Protein AF-A0A9X0D0M9-F1 (afdb_monomer)

Mean predicted aligned error: 6.5 Å

Radius of gyration: 15.28 Å; Cα contacts (8 Å, |Δi|>4): 277; chains: 1; bounding box: 42×39×38 Å

Nearest PDB structures (foldseek):
  3ris-assembly5_A  TM=5.437E-01  e=6.951E-02  Homo sapiens
  3a7s-assembly1_A  TM=5.526E-01  e=9.502E-02  Homo sapiens
  2we6-assembly1_A  TM=5.951E-01  e=3.320E-01  Plasmodium falciparum
  3ihr-assembly1_A  TM=6.036E-01  e=3.534E-01  Homo sapiens
  2we6-assembly2_B  TM=6.149E-01  e=4.831E-01  Plasmodium falciparum

pLDDT: mean 81.86, std 10.27, range [34.59, 92.44]

Secondary structure (DSSP, 8-state):
--HHHHHHHHHHHHHHHTTT----HHHHHHHHHHHHHHHHHHHGGG--TT-TT-HHHHHHHHHHTT--SS-EEEEEES-S-SBTTSHHHHHHHHHHHHHHTTS-EEEEEEETTEEEEEEEETTEEEEEETTTTEEEEEE--TTTHHHHHHHHHHHHHHHTT--TT-B-EEEEEEE----

Sequence (179 aa):
MPARSCSVKIADRVIYEFDGNVFDIASLADMVEEVIWVLPERINGKRDMAKFYDVSEAYSILSMETVLNSRYDFFEELPFADCIYSFESRKSLHGRLCVLGKNDFAAIFSSEPYILTIGCTGERAFLIDTHTGSLLVEKDNAHSMRKSLCIWLWERLQSAGVKQGTGQSLSLDTKTRSV

Solvent-accessible surface area (backbone atoms only — not comparable to full-atom values): 10060 Å² total; per-residue (Å²): 130,64,23,40,45,38,28,49,52,48,36,42,51,54,59,61,46,67,79,76,60,86,89,50,68,66,63,50,51,55,5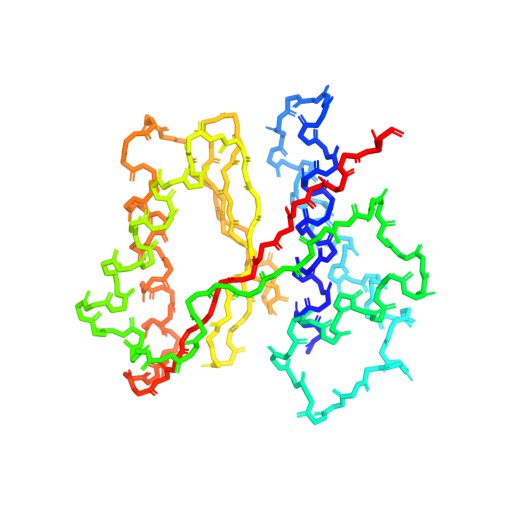0,49,51,50,41,63,68,54,47,46,78,78,44,58,93,74,60,63,82,90,45,73,82,43,49,67,60,31,47,52,52,36,56,75,70,65,68,54,87,69,68,54,55,71,48,78,39,66,66,60,76,40,30,56,73,39,69,65,38,46,50,51,52,47,54,48,43,58,60,50,62,75,48,72,43,43,32,36,40,36,36,78,96,47,38,30,28,36,36,33,48,98,60,27,37,39,41,33,35,45,81,77,69,47,73,48,75,47,82,44,66,85,75,55,42,51,58,50,54,50,50,52,51,52,50,52,42,53,76,69,64,52,56,59,81,35,34,31,32,39,34,38,68,41,74,58,76,84,127

Structure (mmCIF, N/CA/C/O backbone):
data_AF-A0A9X0D0M9-F1
#
_entry.id   AF-A0A9X0D0M9-F1
#
loop_
_atom_site.group_PDB
_atom_site.id
_atom_site.type_symbol
_atom_site.label_atom_id
_atom_site.label_alt_id
_atom_site.label_comp_id
_atom_site.label_asym_id
_atom_site.label_entity_id
_atom_site.label_seq_id
_atom_site.pdbx_PDB_ins_code
_atom_site.Cartn_x
_atom_site.Cartn_y
_atom_site.Cartn_z
_atom_site.occupancy
_atom_site.B_iso_or_equiv
_atom_site.auth_seq_id
_atom_site.auth_comp_id
_atom_site.auth_asym_id
_atom_site.auth_atom_id
_atom_site.pdbx_PDB_model_num
ATOM 1 N N . MET A 1 1 ? 3.868 -10.421 11.351 1.00 57.12 1 MET A N 1
ATOM 2 C CA . MET A 1 1 ? 3.150 -9.159 11.646 1.00 57.12 1 MET A CA 1
ATOM 3 C C . MET A 1 1 ? 1.937 -9.028 10.727 1.00 57.12 1 MET A C 1
ATOM 5 O O . MET A 1 1 ? 2.002 -9.575 9.630 1.00 57.12 1 MET A O 1
ATOM 9 N N . PRO A 1 2 ? 0.836 -8.363 11.128 1.00 73.31 2 PRO A N 1
ATOM 10 C CA . PRO A 1 2 ? -0.338 -8.148 10.275 1.00 73.31 2 PRO A CA 1
ATOM 11 C C . PRO A 1 2 ? -0.120 -6.985 9.290 1.00 73.31 2 PRO A C 1
ATOM 13 O O . PRO A 1 2 ? -0.888 -6.026 9.276 1.00 73.31 2 PRO A O 1
ATOM 16 N N . ALA A 1 3 ? 0.928 -7.078 8.466 1.00 79.44 3 ALA A N 1
ATOM 17 C CA . ALA A 1 3 ? 1.372 -6.006 7.573 1.00 79.44 3 ALA A CA 1
ATOM 18 C C . ALA A 1 3 ? 0.230 -5.436 6.709 1.00 79.44 3 ALA A C 1
ATOM 20 O O . ALA A 1 3 ? 0.087 -4.222 6.622 1.00 79.44 3 ALA A O 1
ATOM 21 N N . ARG A 1 4 ? -0.662 -6.294 6.182 1.00 86.12 4 ARG A N 1
ATOM 22 C CA . ARG A 1 4 ? -1.822 -5.871 5.373 1.00 86.12 4 ARG A CA 1
ATOM 23 C C . ARG A 1 4 ? -2.747 -4.899 6.094 1.00 86.12 4 ARG A C 1
ATOM 25 O O . ARG A 1 4 ? -3.087 -3.848 5.568 1.00 86.12 4 ARG A O 1
ATOM 32 N N . SER A 1 5 ? -3.139 -5.234 7.316 1.00 89.44 5 SER A N 1
ATOM 33 C CA . SER A 1 5 ? -4.083 -4.427 8.079 1.00 89.44 5 SER A CA 1
ATOM 34 C C . SER A 1 5 ? -3.432 -3.145 8.583 1.00 89.44 5 SER A C 1
ATOM 36 O O . SER A 1 5 ? -4.079 -2.102 8.586 1.00 89.44 5 SER A O 1
ATOM 38 N N . CYS A 1 6 ? -2.144 -3.196 8.941 1.00 90.62 6 CYS A N 1
ATOM 39 C CA . CYS A 1 6 ? -1.379 -1.989 9.240 1.00 90.62 6 CYS A CA 1
ATOM 40 C C . CYS A 1 6 ? -1.321 -1.069 8.017 1.00 90.62 6 CYS A C 1
ATOM 42 O O . CYS A 1 6 ? -1.608 0.114 8.149 1.00 90.62 6 CYS A O 1
ATOM 44 N N . SER A 1 7 ? -1.045 -1.606 6.824 1.00 91.25 7 SER A N 1
ATOM 45 C CA . SER A 1 7 ? -1.000 -0.819 5.588 1.00 91.25 7 SER A CA 1
ATOM 46 C C . SER A 1 7 ? -2.326 -0.135 5.272 1.00 91.25 7 SER A C 1
ATOM 48 O O . SER A 1 7 ? -2.319 1.056 4.965 1.00 91.25 7 SER A O 1
ATOM 50 N N . VAL A 1 8 ? -3.451 -0.847 5.416 1.00 91.06 8 VAL A N 1
ATOM 51 C CA . VAL A 1 8 ? -4.791 -0.259 5.247 1.00 91.06 8 VAL A CA 1
ATOM 52 C C . VAL A 1 8 ? -5.045 0.837 6.277 1.00 91.06 8 VAL A C 1
ATOM 54 O O . VAL A 1 8 ? -5.479 1.928 5.922 1.00 91.06 8 VAL A O 1
ATOM 57 N N . LYS A 1 9 ? -4.746 0.595 7.559 1.00 92.44 9 LYS A N 1
ATOM 58 C CA . LYS A 1 9 ? -5.003 1.597 8.599 1.00 92.44 9 LYS A CA 1
ATOM 59 C C . LYS A 1 9 ? -4.112 2.839 8.463 1.00 92.44 9 LYS A C 1
ATOM 61 O O . LYS A 1 9 ? -4.567 3.946 8.741 1.00 92.44 9 LYS A O 1
ATOM 66 N N . ILE A 1 10 ? -2.866 2.665 8.028 1.00 91.50 10 ILE A N 1
ATOM 67 C CA . ILE A 1 10 ? -1.945 3.767 7.730 1.00 91.50 10 ILE A CA 1
ATOM 68 C C . ILE A 1 10 ? -2.473 4.580 6.545 1.00 91.50 10 ILE A C 1
ATOM 70 O O . ILE A 1 10 ? -2.542 5.801 6.649 1.00 91.50 10 ILE A O 1
ATOM 74 N N . ALA A 1 11 ? -2.901 3.928 5.457 1.00 90.62 11 ALA A N 1
ATOM 75 C CA . ALA A 1 11 ? -3.500 4.616 4.312 1.00 90.62 11 ALA A CA 1
ATOM 76 C C . ALA A 1 11 ? -4.749 5.419 4.723 1.00 90.62 11 ALA A C 1
ATOM 78 O O . ALA A 1 11 ? -4.838 6.603 4.409 1.00 90.62 11 ALA A O 1
ATOM 79 N N . ASP A 1 12 ? -5.647 4.827 5.518 1.00 90.38 12 ASP A N 1
ATOM 80 C CA . ASP A 1 12 ? -6.821 5.506 6.085 1.00 90.38 12 ASP A CA 1
ATOM 81 C C . ASP A 1 12 ? -6.451 6.744 6.915 1.00 9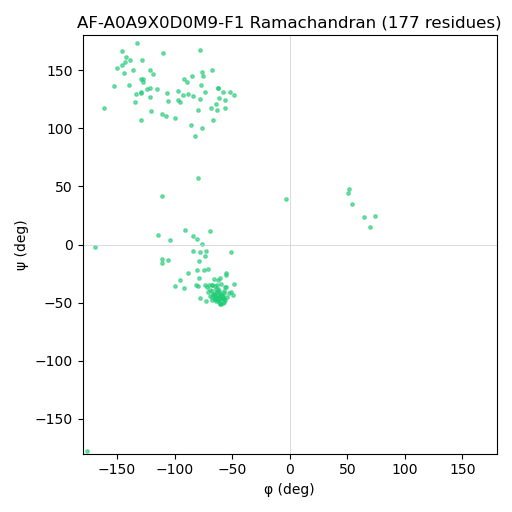0.38 12 ASP A C 1
ATOM 83 O O . ASP A 1 12 ? -7.057 7.799 6.743 1.00 90.38 12 ASP A O 1
ATOM 87 N N . ARG A 1 13 ? -5.458 6.650 7.811 1.00 88.56 13 ARG A N 1
ATOM 88 C CA . ARG A 1 13 ? -5.020 7.811 8.606 1.00 88.56 13 ARG A CA 1
ATOM 89 C C . ARG A 1 13 ? -4.441 8.914 7.730 1.00 88.56 13 ARG A C 1
ATOM 91 O O . ARG A 1 13 ? -4.842 10.063 7.883 1.00 88.56 13 ARG A O 1
ATOM 98 N N . VAL A 1 14 ? -3.585 8.560 6.778 1.00 87.12 14 VAL A N 1
ATOM 99 C CA . VAL A 1 14 ? -2.986 9.530 5.857 1.00 87.12 14 VAL A CA 1
ATOM 100 C C . VAL A 1 14 ? -4.062 10.241 5.025 1.00 87.12 14 VAL A C 1
ATOM 102 O O . VAL A 1 14 ? -4.073 11.467 4.956 1.00 87.12 14 VAL A O 1
ATOM 105 N N . ILE A 1 15 ? -5.020 9.503 4.457 1.00 85.56 15 ILE A N 1
ATOM 106 C CA . ILE A 1 15 ? -6.102 10.097 3.654 1.00 85.56 15 ILE A CA 1
ATOM 107 C C . ILE A 1 15 ? -7.051 10.936 4.517 1.00 85.56 15 ILE A C 1
ATOM 109 O O . ILE A 1 15 ? -7.587 11.949 4.059 1.00 85.56 15 ILE A O 1
ATOM 113 N N . TYR A 1 16 ? -7.291 10.532 5.764 1.00 83.06 16 TYR A N 1
ATOM 114 C CA . TYR A 1 16 ? -8.069 11.324 6.710 1.00 83.06 16 TYR A CA 1
ATOM 115 C C . TYR A 1 16 ? -7.389 12.669 7.012 1.00 83.06 16 TYR A C 1
ATOM 117 O O . TYR A 1 16 ? -8.061 13.698 7.031 1.00 83.06 16 TYR A O 1
ATOM 125 N N . GLU A 1 17 ? -6.065 12.677 7.167 1.00 79.25 17 GLU A N 1
ATOM 126 C CA . GLU A 1 17 ? -5.277 13.877 7.468 1.00 79.25 17 GLU A CA 1
ATOM 127 C C . GLU A 1 17 ? -5.091 14.830 6.273 1.00 79.25 17 GLU A C 1
ATOM 129 O O . GLU A 1 17 ? -4.911 16.033 6.491 1.00 79.25 17 GLU A O 1
ATOM 134 N N . PHE A 1 18 ? -5.221 14.348 5.027 1.00 72.94 18 PHE A N 1
ATOM 135 C CA . PHE A 1 18 ? -5.201 15.196 3.819 1.00 72.94 18 PHE A CA 1
ATOM 136 C C . PHE A 1 18 ? -6.245 16.323 3.834 1.00 72.94 18 PHE A C 1
ATOM 138 O O . PHE A 1 18 ? -6.046 17.347 3.186 1.00 72.94 18 PHE A O 1
ATOM 145 N N . ASP A 1 19 ? -7.339 16.172 4.584 1.00 63.53 19 ASP A N 1
ATOM 146 C CA . ASP A 1 19 ? -8.450 17.130 4.584 1.00 63.53 19 ASP A CA 1
ATOM 147 C C . ASP A 1 19 ? -8.217 18.379 5.457 1.00 63.53 19 ASP A C 1
ATOM 149 O O . ASP A 1 19 ? -9.128 19.202 5.574 1.00 63.53 19 ASP A O 1
ATOM 153 N N . GLY A 1 20 ? -7.039 18.585 6.068 1.00 55.81 20 GLY A N 1
ATOM 154 C CA . GLY A 1 20 ? -6.899 19.775 6.916 1.00 55.81 20 GLY A CA 1
ATOM 155 C C . GLY A 1 20 ? -5.544 20.217 7.458 1.00 55.81 20 GLY A C 1
ATOM 156 O O . GLY A 1 20 ? -5.540 21.252 8.119 1.00 55.81 20 GLY A O 1
ATOM 157 N N . ASN A 1 21 ? -4.416 19.533 7.227 1.00 54.25 21 ASN A N 1
ATOM 158 C CA . ASN A 1 21 ? -3.155 19.906 7.891 1.00 54.25 21 ASN A CA 1
ATOM 159 C C . ASN A 1 21 ? -1.901 19.865 7.007 1.00 54.25 21 ASN A C 1
ATOM 161 O O . ASN A 1 21 ? -1.828 19.179 5.993 1.00 54.25 21 ASN A O 1
ATOM 165 N N . VAL A 1 22 ? -0.878 20.607 7.448 1.00 56.81 22 VAL A N 1
ATOM 166 C CA . VAL A 1 22 ? 0.499 20.483 6.958 1.00 56.81 22 VAL A CA 1
ATOM 167 C C . VAL A 1 22 ? 1.011 19.093 7.326 1.00 56.81 22 VAL A C 1
ATOM 169 O O . VAL A 1 22 ? 1.068 18.754 8.505 1.00 56.81 22 VAL A O 1
ATOM 172 N N . PHE A 1 23 ? 1.403 18.307 6.327 1.00 66.44 23 PHE A N 1
ATOM 173 C CA . PHE A 1 23 ? 1.968 16.979 6.539 1.00 66.44 23 PHE A CA 1
ATOM 174 C C . PHE A 1 23 ? 3.334 17.060 7.235 1.00 66.44 23 PHE A C 1
ATOM 176 O O . PHE A 1 23 ? 4.341 17.471 6.639 1.00 66.44 23 PHE A O 1
ATOM 183 N N . ASP A 1 24 ? 3.364 16.677 8.508 1.00 76.25 24 ASP A N 1
ATOM 184 C CA . ASP A 1 24 ? 4.575 16.589 9.315 1.00 76.25 24 ASP A CA 1
ATOM 185 C C . ASP A 1 24 ? 5.118 15.151 9.346 1.00 76.25 24 ASP A C 1
ATOM 187 O O . ASP A 1 24 ? 4.391 14.191 9.592 1.00 76.25 24 ASP A O 1
ATOM 191 N N . ILE A 1 25 ? 6.423 15.004 9.100 1.00 72.31 25 ILE A N 1
ATOM 192 C CA . ILE A 1 25 ? 7.081 13.691 9.008 1.00 72.31 25 ILE A CA 1
ATOM 193 C C . ILE A 1 25 ? 7.181 13.036 10.386 1.00 72.31 25 ILE A C 1
ATOM 195 O O . ILE A 1 25 ? 7.047 11.818 10.473 1.00 72.31 25 ILE A O 1
ATOM 199 N N . ALA A 1 26 ? 7.415 13.818 11.445 1.00 79.56 26 ALA A N 1
ATOM 200 C CA . ALA A 1 26 ? 7.480 13.271 12.799 1.00 79.56 26 ALA A CA 1
ATOM 201 C C . ALA A 1 26 ? 6.109 12.718 13.209 1.00 79.56 26 ALA A C 1
ATOM 203 O O . ALA A 1 26 ? 6.006 11.556 13.589 1.00 79.56 26 ALA A O 1
ATOM 204 N N . SER A 1 27 ? 5.052 13.499 12.973 1.00 83.94 27 SER A N 1
ATOM 205 C CA . SER A 1 27 ? 3.667 13.063 13.182 1.00 83.94 27 SER A CA 1
ATOM 206 C C . SER A 1 27 ? 3.317 11.794 12.387 1.00 83.94 27 SER A C 1
ATOM 208 O O . SER A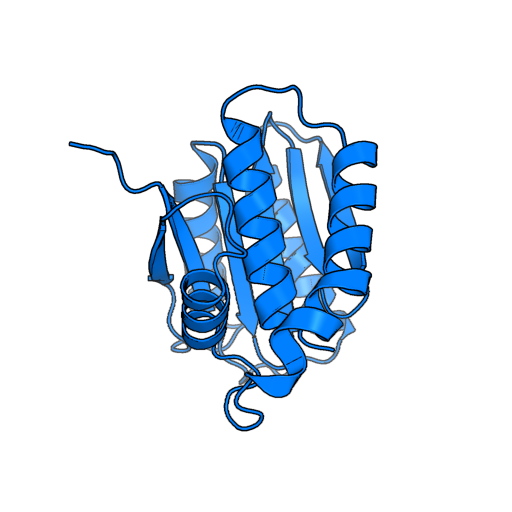 1 27 ? 2.671 10.891 12.918 1.00 83.94 27 SER A O 1
ATOM 210 N N . LEU A 1 28 ? 3.788 11.674 11.137 1.00 84.06 28 LEU A N 1
ATOM 211 C CA . LEU A 1 28 ? 3.598 10.463 10.333 1.00 84.06 28 LEU A CA 1
ATOM 212 C C . LEU A 1 28 ? 4.324 9.247 10.927 1.00 84.06 28 LEU A C 1
ATOM 214 O O . LEU A 1 28 ? 3.755 8.157 10.957 1.00 84.06 28 LEU A O 1
ATOM 218 N N . ALA A 1 29 ? 5.573 9.411 11.364 1.00 85.81 29 ALA A N 1
ATOM 219 C CA . ALA A 1 29 ? 6.360 8.325 11.944 1.00 85.81 29 ALA A CA 1
ATOM 220 C C . ALA A 1 29 ? 5.716 7.798 13.235 1.00 85.81 29 ALA A C 1
ATOM 222 O O . ALA A 1 29 ? 5.510 6.589 13.355 1.00 85.81 29 ALA A O 1
ATOM 223 N N . ASP A 1 30 ? 5.312 8.701 14.131 1.00 88.38 30 ASP A N 1
ATOM 224 C CA . ASP A 1 30 ? 4.626 8.360 15.382 1.00 88.38 30 ASP A CA 1
ATOM 225 C C . ASP A 1 30 ? 3.305 7.624 15.103 1.00 88.38 30 ASP A C 1
ATOM 227 O O . ASP A 1 30 ? 2.993 6.609 15.729 1.00 88.38 30 ASP A O 1
ATOM 231 N N . MET A 1 31 ? 2.548 8.087 14.101 1.00 89.69 31 MET A N 1
ATOM 232 C CA . MET A 1 31 ? 1.313 7.441 13.658 1.00 89.69 31 MET A CA 1
ATOM 233 C C . MET A 1 31 ? 1.557 6.020 13.133 1.00 89.69 31 MET A C 1
ATOM 235 O O . MET A 1 31 ? 0.818 5.098 13.490 1.00 89.69 31 MET A O 1
ATOM 239 N N . VAL A 1 32 ? 2.578 5.827 12.292 1.00 90.31 32 VAL A N 1
ATOM 240 C CA . VAL A 1 32 ? 2.941 4.508 11.750 1.00 90.31 32 VAL A CA 1
ATOM 241 C C . VAL A 1 32 ? 3.328 3.558 12.878 1.00 90.31 32 VAL A C 1
ATOM 243 O O . VAL A 1 32 ? 2.859 2.418 12.901 1.00 90.31 32 VAL A O 1
ATOM 246 N N . GLU A 1 33 ? 4.142 4.024 13.823 1.00 90.19 33 GLU A N 1
ATOM 247 C CA . GLU A 1 33 ? 4.571 3.234 14.972 1.00 90.19 33 GLU A CA 1
ATOM 248 C C . GLU A 1 33 ? 3.379 2.825 15.855 1.00 90.19 33 GLU A C 1
ATOM 250 O O . GLU A 1 33 ? 3.223 1.639 16.159 1.00 90.19 33 GLU A O 1
ATOM 255 N N . GLU A 1 34 ? 2.483 3.759 16.190 1.00 90.75 34 GLU A N 1
ATOM 256 C CA . GLU A 1 34 ? 1.262 3.474 16.956 1.00 90.75 34 GLU A CA 1
ATOM 257 C C . GLU A 1 34 ? 0.412 2.394 16.271 1.00 90.75 34 GLU A C 1
ATOM 259 O O . GLU A 1 34 ? -0.014 1.428 16.911 1.00 90.75 34 GLU A O 1
ATOM 264 N N . VAL A 1 35 ? 0.182 2.519 14.957 1.00 91.56 35 VAL A N 1
ATOM 265 C CA . VAL A 1 35 ? -0.610 1.538 14.203 1.00 91.56 35 VAL A CA 1
ATOM 266 C C . VAL A 1 35 ? 0.055 0.165 14.233 1.00 91.56 35 VAL A C 1
ATOM 268 O O . VAL A 1 35 ? -0.625 -0.833 14.471 1.00 91.56 35 VAL A O 1
ATOM 271 N N . ILE A 1 36 ? 1.368 0.094 14.016 1.00 90.12 36 ILE A N 1
ATOM 272 C CA . ILE A 1 36 ? 2.106 -1.173 13.980 1.00 90.12 36 ILE A CA 1
ATOM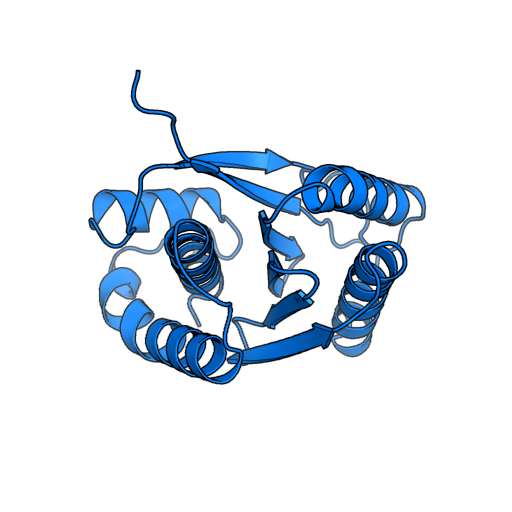 273 C C . ILE A 1 36 ? 2.081 -1.883 15.336 1.00 90.12 36 ILE A C 1
ATOM 275 O O . ILE A 1 36 ? 1.948 -3.110 15.364 1.00 90.12 36 ILE A O 1
ATOM 279 N N . TRP A 1 37 ? 2.167 -1.141 16.441 1.00 89.75 37 TRP A N 1
ATOM 280 C CA . TRP A 1 37 ? 2.150 -1.720 17.783 1.00 89.75 37 TRP A CA 1
ATOM 281 C C . TRP A 1 37 ? 0.753 -2.106 18.260 1.00 89.75 37 TRP A C 1
ATOM 283 O O . TRP A 1 37 ? 0.566 -3.206 18.777 1.00 89.75 37 TRP A O 1
ATOM 293 N N . VAL A 1 38 ? -0.235 -1.229 18.078 1.00 90.75 38 VAL A N 1
ATOM 294 C CA . VAL A 1 38 ? -1.540 -1.358 18.748 1.00 90.75 38 VAL A CA 1
ATOM 295 C C . VAL A 1 38 ? -2.549 -2.130 17.906 1.00 90.75 38 VAL A C 1
ATOM 297 O O . VAL A 1 38 ? -3.350 -2.908 18.432 1.00 90.75 38 VAL A O 1
ATOM 300 N N . LEU A 1 39 ? -2.540 -1.942 16.583 1.00 91.19 39 LEU A N 1
ATOM 301 C CA . LEU A 1 39 ? -3.541 -2.563 15.719 1.00 91.19 39 LEU A CA 1
ATOM 302 C C . LEU A 1 39 ? -3.563 -4.098 15.814 1.00 91.19 39 LEU A C 1
ATOM 304 O O . LEU A 1 39 ? -4.668 -4.641 15.915 1.00 91.19 39 LEU A O 1
ATOM 308 N N . PRO A 1 40 ? -2.417 -4.816 15.811 1.00 89.31 40 PRO A N 1
ATOM 309 C CA . PRO A 1 40 ? -2.408 -6.274 15.854 1.00 89.31 40 PRO A CA 1
ATOM 310 C C . PRO A 1 40 ? -3.230 -6.855 17.005 1.00 89.31 40 PRO A C 1
ATOM 312 O O . PRO A 1 40 ? -3.966 -7.819 16.797 1.00 89.31 40 PRO A O 1
ATOM 315 N N . GLU A 1 41 ? -3.154 -6.265 18.198 1.00 89.00 41 GLU A N 1
ATOM 316 C CA . GLU A 1 41 ? -3.863 -6.755 19.387 1.00 89.00 41 GLU A CA 1
ATOM 317 C C . GLU A 1 41 ? -5.382 -6.774 19.192 1.00 89.00 41 GLU A C 1
ATOM 319 O O . GLU A 1 41 ? -6.062 -7.687 19.659 1.00 89.00 41 GLU A O 1
ATOM 324 N N . ARG A 1 42 ? -5.913 -5.811 18.431 1.00 88.19 42 ARG A N 1
ATOM 325 C CA . ARG A 1 42 ? -7.353 -5.666 18.189 1.00 88.19 42 ARG A CA 1
ATOM 326 C C . ARG A 1 42 ? -7.878 -6.628 17.129 1.00 88.19 42 ARG A C 1
ATOM 328 O O . ARG A 1 42 ? -9.004 -7.101 17.241 1.00 88.19 42 ARG A O 1
ATOM 335 N N . ILE A 1 43 ? -7.082 -6.912 16.098 1.00 89.19 43 ILE A N 1
ATOM 336 C CA . ILE A 1 43 ? -7.571 -7.614 14.900 1.00 89.19 43 ILE A CA 1
ATOM 337 C C . ILE A 1 43 ? -7.030 -9.034 14.741 1.00 89.19 43 ILE A C 1
ATOM 339 O O . ILE A 1 43 ? -7.582 -9.796 13.954 1.00 89.19 43 ILE A O 1
ATOM 343 N N . ASN A 1 44 ? -5.962 -9.425 15.448 1.00 86.00 44 ASN A N 1
ATOM 344 C CA . ASN A 1 44 ? -5.292 -10.712 15.221 1.00 86.00 44 ASN A CA 1
ATOM 345 C C . ASN A 1 44 ? -6.229 -11.916 15.338 1.00 86.00 44 ASN A C 1
ATOM 347 O O . ASN A 1 44 ? -6.097 -12.847 14.550 1.00 86.00 44 ASN A O 1
ATOM 351 N N . GLY A 1 45 ? -7.195 -11.875 16.258 1.00 87.06 45 GLY A N 1
ATOM 352 C CA . GLY A 1 45 ? -8.190 -12.938 16.431 1.00 87.06 45 GLY A CA 1
ATOM 353 C C . GLY A 1 45 ? -9.256 -13.019 15.330 1.00 87.06 45 GLY A C 1
ATOM 354 O O . GLY A 1 45 ? -10.083 -13.924 15.364 1.00 87.06 45 GLY A O 1
ATOM 355 N N . LYS A 1 46 ? -9.272 -12.078 14.379 1.00 87.62 46 LYS A N 1
ATOM 356 C CA . LYS A 1 46 ? -10.262 -11.981 13.291 1.00 87.62 46 LYS A CA 1
ATOM 357 C C . LYS A 1 46 ? -9.679 -12.289 11.913 1.00 87.62 46 LYS A C 1
ATOM 359 O O . LYS A 1 46 ? -10.435 -12.430 10.959 1.00 87.62 46 LYS A O 1
ATOM 364 N N . ARG A 1 47 ? -8.348 -12.352 11.801 1.00 81.44 47 ARG A N 1
ATOM 365 C CA . ARG A 1 47 ? -7.644 -12.503 10.522 1.00 81.44 47 ARG A CA 1
ATOM 366 C C . ARG A 1 47 ? -7.704 -13.939 10.028 1.00 81.44 47 ARG A C 1
ATOM 368 O O . ARG A 1 47 ? -7.416 -14.867 10.784 1.00 81.44 47 ARG A O 1
ATOM 375 N N . ASP A 1 48 ? -7.945 -14.102 8.733 1.00 83.19 48 ASP A N 1
ATOM 376 C CA . ASP A 1 48 ? -7.689 -15.366 8.062 1.00 83.19 48 ASP A CA 1
ATOM 377 C C . ASP A 1 48 ? -6.188 -15.484 7.758 1.00 83.19 48 ASP A C 1
ATOM 379 O O . ASP A 1 48 ? -5.597 -14.700 6.999 1.00 83.19 48 ASP A O 1
ATOM 383 N N . MET A 1 49 ? -5.544 -16.466 8.388 1.00 80.81 49 MET A N 1
ATOM 384 C CA . MET A 1 49 ? -4.126 -16.750 8.181 1.00 80.81 49 MET A CA 1
ATOM 385 C C . MET A 1 49 ? -3.868 -17.420 6.825 1.00 80.81 49 MET A C 1
ATOM 387 O O . MET A 1 49 ? -2.724 -17.493 6.419 1.00 80.81 49 MET A O 1
ATOM 391 N N . ALA A 1 50 ? -4.879 -17.860 6.073 1.00 84.12 50 ALA A N 1
ATOM 392 C CA . ALA A 1 50 ? -4.688 -18.297 4.689 1.00 84.12 50 ALA A CA 1
ATOM 393 C C . ALA A 1 50 ? -4.577 -17.120 3.699 1.00 84.12 50 ALA A C 1
ATOM 395 O O . ALA A 1 50 ? -4.140 -17.305 2.567 1.00 84.12 50 ALA A O 1
ATOM 396 N N . LYS A 1 51 ? -4.944 -15.901 4.118 1.00 81.12 51 LYS A N 1
ATOM 397 C CA . LYS A 1 51 ? -5.092 -14.725 3.244 1.00 81.12 51 LYS A CA 1
ATOM 398 C C . LYS A 1 51 ? -4.033 -13.651 3.487 1.00 81.12 51 LYS A C 1
ATOM 400 O O . LYS A 1 51 ? -4.341 -12.466 3.554 1.00 81.12 51 LYS A O 1
ATOM 405 N N . PHE A 1 52 ? -2.772 -14.052 3.676 1.00 74.25 52 PHE A N 1
ATOM 406 C CA . PHE A 1 52 ? -1.675 -13.170 4.117 1.00 74.25 52 PHE A CA 1
ATOM 407 C C . PHE A 1 52 ? -1.540 -11.847 3.351 1.00 74.25 52 PHE A C 1
ATOM 409 O O . PHE A 1 52 ? -1.243 -10.838 3.992 1.00 74.25 52 PHE A O 1
ATOM 416 N N . TYR A 1 53 ? -1.839 -11.846 2.051 1.00 76.06 53 TYR A N 1
ATOM 417 C CA . TYR A 1 53 ? -1.654 -10.711 1.141 1.00 76.06 53 TYR A CA 1
ATOM 418 C C . TYR A 1 53 ? -2.961 -10.129 0.585 1.00 76.06 53 TYR A C 1
ATOM 420 O O . TYR A 1 53 ? -2.924 -9.262 -0.279 1.00 76.06 53 TYR A O 1
ATOM 428 N N . ASP A 1 54 ? -4.115 -10.571 1.093 1.00 84.75 54 ASP A N 1
ATOM 429 C CA . ASP A 1 54 ? -5.422 -10.066 0.668 1.00 84.75 54 ASP A CA 1
ATOM 430 C C . ASP A 1 54 ? -5.746 -8.754 1.398 1.00 84.75 54 ASP A C 1
ATOM 432 O O . ASP A 1 54 ? -6.247 -8.733 2.527 1.00 84.75 54 ASP A O 1
ATOM 436 N N . VAL A 1 55 ? -5.411 -7.635 0.760 1.00 87.75 55 VAL A N 1
ATOM 437 C CA . VAL A 1 55 ? -5.668 -6.295 1.305 1.00 87.75 55 VAL A CA 1
ATOM 438 C C . VAL A 1 55 ? -7.176 -6.012 1.405 1.00 87.75 55 VAL A C 1
ATOM 440 O O . VAL A 1 55 ? -7.604 -5.330 2.336 1.00 87.75 55 VAL A O 1
ATOM 443 N N . SER A 1 56 ? -8.000 -6.603 0.532 1.00 88.06 56 SER A N 1
ATOM 444 C CA . SER A 1 56 ? -9.465 -6.456 0.562 1.00 88.06 56 SER A CA 1
ATOM 445 C C . SER A 1 56 ? -10.081 -7.115 1.800 1.00 88.06 56 SER A C 1
ATOM 447 O O . SER A 1 56 ? -10.982 -6.558 2.437 1.00 88.06 56 SER A O 1
ATOM 449 N N . GLU A 1 57 ? -9.582 -8.293 2.186 1.00 89.31 57 GLU A N 1
ATOM 450 C CA . GLU A 1 57 ? -9.972 -8.954 3.436 1.00 89.31 57 GLU A CA 1
ATOM 451 C C . GLU A 1 57 ? -9.559 -8.118 4.653 1.00 89.31 57 GLU A C 1
ATOM 453 O O . GLU A 1 57 ? -10.370 -7.915 5.561 1.00 89.31 57 GLU A O 1
ATOM 458 N N . ALA A 1 58 ? -8.355 -7.538 4.635 1.00 90.31 58 ALA A N 1
ATOM 459 C CA . ALA A 1 58 ? -7.910 -6.640 5.696 1.00 90.31 58 ALA A CA 1
ATOM 460 C C . ALA A 1 58 ? -8.810 -5.404 5.828 1.00 90.31 58 ALA A C 1
ATOM 462 O O . ALA A 1 58 ? -9.221 -5.075 6.942 1.00 90.31 58 ALA A O 1
ATOM 463 N N . TYR A 1 59 ? -9.151 -4.751 4.714 1.00 91.12 59 TYR A N 1
ATOM 464 C CA . TYR A 1 59 ? -10.080 -3.621 4.696 1.00 91.12 59 TYR A CA 1
ATOM 465 C C . TYR A 1 59 ? -11.448 -4.003 5.269 1.00 91.12 59 TYR A C 1
ATOM 467 O O . TYR A 1 59 ? -11.975 -3.311 6.143 1.00 91.12 59 TYR A O 1
ATOM 475 N N . SER A 1 60 ? -11.990 -5.147 4.846 1.00 90.25 60 SER A N 1
ATOM 476 C CA . SER A 1 60 ? -13.286 -5.644 5.316 1.00 90.25 60 SER A CA 1
ATOM 477 C C . SER A 1 60 ? -13.301 -5.838 6.834 1.00 90.25 60 SER A C 1
ATOM 479 O O . SER A 1 60 ? -14.229 -5.380 7.501 1.00 90.25 60 SER A O 1
ATOM 481 N N . ILE A 1 61 ? -12.258 -6.456 7.400 1.00 91.25 61 ILE A N 1
ATOM 482 C CA . ILE A 1 61 ? -12.124 -6.639 8.854 1.00 91.25 61 ILE A CA 1
ATOM 483 C C . ILE A 1 61 ? -12.073 -5.286 9.567 1.00 91.25 61 ILE A C 1
ATOM 485 O O . ILE A 1 61 ? -12.819 -5.066 10.518 1.00 91.25 61 ILE A O 1
ATOM 489 N N . LEU A 1 62 ? -11.226 -4.362 9.106 1.00 91.81 62 LEU A N 1
ATOM 490 C CA . LEU A 1 62 ? -11.072 -3.053 9.749 1.00 91.81 62 LEU A CA 1
ATOM 491 C C . LEU A 1 62 ? -12.354 -2.217 9.699 1.00 91.81 62 LEU A C 1
ATOM 493 O O . LEU A 1 62 ? -12.653 -1.497 10.654 1.00 91.81 62 LEU A O 1
ATOM 497 N N . SER A 1 63 ? -13.114 -2.333 8.611 1.00 90.00 63 SER A N 1
ATOM 498 C CA . SER A 1 63 ? -14.416 -1.689 8.451 1.00 90.00 63 SER A CA 1
ATOM 499 C C . SER A 1 63 ? -15.455 -2.272 9.416 1.00 90.00 63 SER A C 1
ATOM 501 O O . SER A 1 63 ? -16.109 -1.521 10.141 1.00 90.00 63 SER A O 1
ATOM 503 N N . MET A 1 64 ? -15.556 -3.606 9.503 1.00 90.69 64 MET A N 1
ATOM 504 C CA . MET A 1 64 ? -16.480 -4.294 10.419 1.00 90.69 64 MET A CA 1
ATOM 505 C C . MET A 1 64 ? -16.184 -3.997 11.893 1.00 90.69 64 MET A C 1
ATOM 507 O O . MET A 1 64 ? -17.107 -3.819 12.682 1.00 90.69 64 MET A O 1
ATOM 511 N N . GLU A 1 65 ? -14.907 -3.898 12.256 1.00 90.81 65 GLU A N 1
ATOM 512 C CA . GLU A 1 65 ? -14.466 -3.604 13.624 1.00 90.81 65 GLU A CA 1
ATOM 513 C C . GLU A 1 65 ? -14.460 -2.091 13.935 1.00 90.81 65 GLU A C 1
ATOM 515 O O . GLU A 1 65 ? -14.001 -1.673 15.000 1.00 90.81 65 GLU A O 1
ATOM 520 N N . THR A 1 66 ? -14.976 -1.244 13.031 1.00 89.94 66 THR A N 1
ATOM 521 C CA . THR A 1 66 ? -15.062 0.224 13.184 1.00 89.94 66 THR A CA 1
ATOM 522 C C . THR A 1 66 ? -13.716 0.885 13.506 1.00 89.94 66 THR A C 1
ATOM 524 O O . THR A 1 66 ? -13.627 1.842 14.272 1.00 89.94 66 THR A O 1
ATOM 527 N N . VAL A 1 67 ? -12.636 0.345 12.938 1.00 91.38 67 VAL A N 1
ATOM 528 C CA . VAL A 1 67 ? -11.269 0.828 13.173 1.00 91.38 67 VAL A CA 1
ATOM 529 C C . VAL A 1 67 ? -10.892 1.942 12.197 1.00 91.38 67 VAL A C 1
ATOM 531 O O . VAL A 1 67 ? -10.014 2.740 12.514 1.00 91.38 67 VAL A O 1
ATOM 534 N N . LEU A 1 68 ? -11.524 2.013 11.024 1.00 89.81 68 LEU A N 1
ATOM 535 C CA . LEU A 1 68 ? -11.252 3.024 9.994 1.00 89.81 68 LEU A CA 1
ATOM 536 C C . LEU A 1 68 ? -11.849 4.392 10.358 1.00 89.81 68 LEU A C 1
ATOM 538 O O . LEU A 1 68 ? -12.929 4.466 10.940 1.00 89.81 68 LEU A O 1
ATOM 542 N N . ASN A 1 69 ? -11.157 5.472 9.990 1.00 87.81 69 ASN A N 1
ATOM 543 C CA . ASN A 1 69 ? -11.607 6.845 10.236 1.00 87.81 69 ASN A CA 1
ATOM 544 C C . ASN A 1 69 ? -12.643 7.315 9.207 1.00 87.81 69 ASN A C 1
ATOM 546 O O . ASN A 1 69 ? -13.385 8.264 9.453 1.00 87.81 69 ASN A O 1
ATOM 550 N N . SER A 1 70 ? -12.690 6.699 8.027 1.00 81.69 70 SER A N 1
ATOM 551 C CA . SER A 1 70 ? -13.695 6.989 7.002 1.00 81.69 70 SER A CA 1
ATOM 552 C C . SER A 1 70 ? -14.069 5.735 6.216 1.00 81.69 70 SER A C 1
ATOM 554 O O . SER A 1 70 ? -13.417 4.696 6.310 1.00 81.69 70 SER A O 1
ATOM 556 N N . ARG A 1 71 ? -15.164 5.828 5.454 1.00 79.25 71 ARG A N 1
ATOM 557 C CA . ARG A 1 71 ? -15.556 4.798 4.489 1.00 79.25 71 ARG A CA 1
ATOM 558 C C . ARG A 1 71 ? -14.993 5.136 3.118 1.00 79.25 71 ARG A C 1
ATOM 560 O O . ARG A 1 71 ? -15.226 6.235 2.603 1.00 79.25 71 ARG A O 1
ATOM 567 N N . TYR A 1 72 ? -14.317 4.164 2.529 1.00 79.31 72 TYR A N 1
ATOM 568 C CA . TYR A 1 72 ? -13.713 4.283 1.213 1.00 79.31 72 TYR A CA 1
ATOM 569 C C . TYR A 1 72 ? -14.321 3.255 0.264 1.00 79.31 72 TYR A C 1
ATOM 571 O O . TYR A 1 72 ? -14.649 2.130 0.659 1.00 79.31 72 TYR A O 1
ATOM 579 N N . ASP A 1 73 ? -14.426 3.639 -0.998 1.00 79.38 73 ASP A N 1
ATOM 580 C CA . ASP A 1 73 ? -14.542 2.680 -2.081 1.00 79.38 73 ASP A CA 1
ATOM 581 C C . ASP A 1 73 ? -13.139 2.108 -2.301 1.00 79.38 73 ASP A C 1
ATOM 583 O O . ASP A 1 73 ? -12.267 2.775 -2.866 1.00 79.38 73 ASP A O 1
ATOM 587 N N . PHE A 1 74 ? -12.915 0.909 -1.759 1.00 81.88 74 PHE A N 1
ATOM 588 C CA . PHE A 1 74 ? -11.667 0.165 -1.898 1.00 8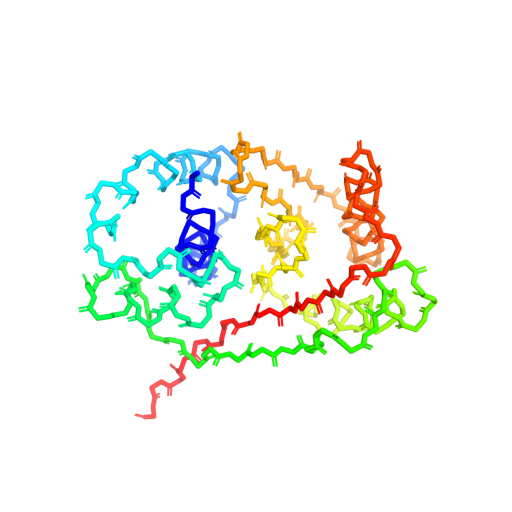1.88 74 PHE A CA 1
ATOM 589 C C . PHE A 1 74 ? -11.686 -0.613 -3.214 1.00 81.88 74 PHE A C 1
ATOM 591 O O . PHE A 1 74 ? -12.622 -1.376 -3.475 1.00 81.88 74 PHE A O 1
ATOM 598 N N . PHE A 1 75 ? -10.646 -0.464 -4.031 1.00 81.69 75 PHE A N 1
ATOM 599 C CA . PHE A 1 75 ? -10.506 -1.230 -5.267 1.00 81.69 75 PHE A CA 1
ATOM 600 C C . PHE A 1 75 ? -9.049 -1.594 -5.551 1.00 81.69 75 PHE A C 1
ATOM 602 O O . PHE A 1 75 ? -8.118 -0.856 -5.226 1.00 81.69 75 PHE A O 1
ATOM 609 N N . GLU A 1 76 ? -8.854 -2.758 -6.168 1.00 82.88 76 GLU A N 1
ATOM 610 C CA . GLU A 1 76 ? -7.542 -3.255 -6.574 1.00 82.88 76 GLU A CA 1
ATOM 611 C C . GLU A 1 76 ? -7.291 -2.936 -8.051 1.00 82.88 76 GLU A C 1
ATOM 613 O O . GLU A 1 76 ? -8.066 -3.309 -8.933 1.00 82.88 76 GLU A O 1
ATOM 618 N N . GLU A 1 77 ? -6.190 -2.244 -8.323 1.00 81.94 77 GLU A N 1
ATOM 619 C CA . GLU A 1 77 ? -5.653 -2.039 -9.660 1.00 81.94 77 GLU A CA 1
ATOM 620 C C . GLU A 1 77 ? -4.350 -2.812 -9.854 1.00 81.94 77 GLU A C 1
ATOM 622 O O . GLU A 1 77 ? -3.699 -3.250 -8.905 1.00 81.94 77 GLU A O 1
ATOM 627 N N . LEU A 1 78 ? -3.949 -2.942 -11.123 1.00 75.25 78 LEU A N 1
ATOM 628 C CA . LEU A 1 78 ? -2.768 -3.703 -11.527 1.00 75.25 78 LEU A CA 1
ATOM 629 C C . LEU A 1 78 ? -2.786 -5.128 -10.936 1.00 75.25 78 LEU A C 1
ATOM 631 O O . LEU A 1 78 ? -1.781 -5.533 -10.367 1.00 75.25 78 LEU A O 1
ATOM 635 N N . PRO A 1 79 ? -3.904 -5.879 -11.020 1.00 65.94 79 PRO A N 1
ATOM 636 C CA . PRO A 1 79 ? -4.019 -7.176 -10.352 1.00 65.94 79 PRO A CA 1
ATOM 637 C C . PRO A 1 79 ? -2.960 -8.123 -10.913 1.00 65.94 79 PRO A C 1
ATOM 639 O O . PRO A 1 79 ? -2.933 -8.249 -12.128 1.00 65.94 79 PRO A O 1
ATOM 642 N N . PHE A 1 80 ? -2.126 -8.732 -10.055 1.00 63.88 80 PHE A N 1
ATOM 643 C CA . PHE A 1 80 ? -1.046 -9.738 -10.234 1.00 63.88 80 PHE A CA 1
ATOM 644 C C . PHE A 1 80 ? -0.763 -10.342 -11.639 1.00 63.88 80 PHE A C 1
ATOM 646 O O . PHE A 1 80 ? -0.469 -11.529 -11.763 1.00 63.88 80 PHE A O 1
ATOM 653 N N . ALA A 1 81 ? -0.822 -9.559 -12.711 1.00 59.62 81 ALA A N 1
ATOM 654 C CA . ALA A 1 81 ? -0.852 -10.058 -14.084 1.00 59.62 81 ALA A CA 1
ATOM 655 C C . ALA A 1 81 ? 0.547 -10.088 -14.694 1.00 59.62 81 ALA A C 1
ATOM 657 O O . ALA A 1 81 ? 0.851 -10.970 -15.494 1.00 59.62 81 ALA A O 1
ATOM 658 N N . ASP A 1 82 ? 1.411 -9.168 -14.260 1.00 65.81 82 ASP A N 1
ATOM 659 C CA . ASP A 1 82 ? 2.757 -9.022 -14.787 1.00 65.81 82 ASP A CA 1
ATOM 660 C C . ASP A 1 82 ? 3.814 -9.188 -13.692 1.00 65.81 82 ASP A C 1
ATOM 662 O O . ASP A 1 82 ? 3.755 -8.576 -12.622 1.00 65.81 82 ASP A O 1
ATOM 666 N N . CYS A 1 83 ? 4.846 -9.967 -14.016 1.00 80.06 83 CYS A N 1
ATOM 667 C CA . CYS A 1 83 ? 6.075 -10.113 -13.240 1.00 80.06 83 CYS A CA 1
ATOM 668 C C . CYS A 1 83 ? 6.643 -8.741 -12.838 1.00 80.06 83 CYS A C 1
ATOM 670 O O . CYS A 1 83 ? 6.882 -7.900 -13.710 1.00 80.06 83 CYS A O 1
ATOM 672 N N . ILE A 1 84 ? 6.932 -8.538 -11.552 1.00 80.81 84 ILE A N 1
ATOM 673 C CA . ILE A 1 84 ? 7.300 -7.251 -10.928 1.00 80.81 84 ILE A CA 1
ATOM 674 C C . ILE A 1 84 ? 8.493 -6.517 -11.562 1.00 80.81 84 ILE A C 1
ATOM 676 O O . ILE A 1 84 ? 8.602 -5.292 -11.501 1.00 80.81 84 ILE A O 1
ATOM 680 N N . TYR A 1 85 ? 9.403 -7.252 -12.205 1.00 82.12 85 TYR A N 1
ATOM 681 C CA . TYR A 1 85 ? 10.558 -6.673 -12.902 1.00 82.12 85 TYR A CA 1
ATOM 682 C C . TYR A 1 85 ? 10.424 -6.635 -14.423 1.00 82.12 85 TYR A C 1
ATOM 684 O O . TYR A 1 85 ? 11.369 -6.233 -15.102 1.00 82.12 85 TYR A O 1
ATOM 692 N N . SER A 1 86 ? 9.282 -7.041 -14.976 1.00 86.75 86 SER A N 1
ATOM 693 C CA . SER A 1 86 ? 9.025 -6.881 -16.405 1.00 86.75 86 SER A CA 1
ATOM 694 C C . SER A 1 86 ? 8.877 -5.403 -16.767 1.00 86.75 86 SER A C 1
ATOM 696 O O . SER A 1 86 ? 8.442 -4.577 -15.962 1.00 86.75 86 SER A O 1
ATOM 698 N N . PHE A 1 87 ? 9.246 -5.061 -18.000 1.00 86.12 87 PHE A N 1
ATOM 699 C CA . PHE A 1 87 ? 9.128 -3.693 -18.496 1.00 86.12 87 PHE A CA 1
ATOM 700 C C . PHE A 1 87 ? 7.679 -3.185 -18.440 1.00 86.12 87 PHE A C 1
ATOM 702 O O . PHE A 1 87 ? 7.453 -2.070 -17.977 1.00 86.12 87 PHE A O 1
ATOM 709 N N . GLU A 1 88 ? 6.708 -4.014 -18.837 1.00 85.94 88 GLU A N 1
ATOM 710 C CA . GLU A 1 88 ? 5.287 -3.644 -18.821 1.00 85.94 88 GLU A CA 1
ATOM 711 C C . GLU A 1 88 ? 4.763 -3.431 -17.396 1.00 85.94 88 GLU A C 1
ATOM 713 O O . GLU A 1 88 ? 4.142 -2.405 -17.133 1.00 85.94 88 GLU A O 1
ATOM 718 N N . SER A 1 89 ? 5.116 -4.302 -16.444 1.00 84.12 89 SER A N 1
ATOM 719 C CA . SER A 1 89 ? 4.762 -4.134 -15.024 1.00 84.12 89 SER A CA 1
ATOM 720 C C . SER A 1 89 ? 5.280 -2.808 -14.457 1.00 84.12 89 SER A C 1
ATOM 722 O O . SER A 1 89 ? 4.541 -2.040 -13.832 1.00 84.12 89 SER A O 1
ATOM 724 N N . ARG A 1 90 ? 6.546 -2.479 -14.751 1.00 86.00 90 ARG A N 1
ATOM 725 C CA . ARG A 1 90 ? 7.176 -1.231 -14.304 1.00 86.00 90 ARG A CA 1
ATOM 726 C C . ARG A 1 90 ? 6.551 0.003 -14.948 1.00 86.00 90 ARG A C 1
ATOM 728 O O . ARG A 1 90 ? 6.316 1.007 -14.276 1.00 86.00 90 ARG A O 1
ATOM 735 N N . LYS A 1 91 ? 6.279 -0.070 -16.251 1.00 87.50 91 LYS A N 1
ATOM 736 C CA . LYS A 1 91 ? 5.655 1.003 -17.030 1.00 87.50 91 LYS A CA 1
ATOM 737 C C . LYS A 1 91 ? 4.219 1.262 -16.576 1.00 87.50 91 LYS A C 1
ATOM 739 O O . LYS A 1 91 ? 3.852 2.425 -16.420 1.00 87.50 91 LYS A O 1
ATOM 744 N N . SER A 1 92 ? 3.442 0.210 -16.330 1.00 88.38 92 SER A N 1
ATOM 745 C CA . SER A 1 92 ? 2.063 0.297 -15.842 1.00 88.38 92 SER A CA 1
ATOM 746 C C . SER A 1 92 ? 2.000 0.904 -14.443 1.00 88.38 92 SER A C 1
ATOM 748 O O . SER A 1 92 ? 1.240 1.850 -14.231 1.00 88.38 92 SER A O 1
ATOM 750 N N . LEU A 1 93 ? 2.859 0.455 -13.518 1.00 87.88 93 LEU A N 1
ATOM 751 C CA . LEU A 1 93 ? 2.948 1.040 -12.178 1.00 87.88 93 LEU A CA 1
ATOM 752 C C . LEU A 1 93 ? 3.331 2.522 -12.230 1.00 87.88 93 LEU A C 1
ATOM 754 O O . LEU A 1 93 ? 2.637 3.361 -11.658 1.00 87.88 93 LEU A O 1
ATOM 758 N N . HIS A 1 94 ? 4.392 2.863 -12.966 1.00 87.75 94 HIS A N 1
ATOM 759 C CA . HIS A 1 94 ? 4.814 4.253 -13.133 1.00 87.75 94 HIS A CA 1
ATOM 760 C C . HIS A 1 94 ? 3.705 5.115 -13.751 1.00 87.75 94 HIS A C 1
ATOM 762 O O . HIS A 1 94 ? 3.404 6.198 -13.252 1.00 87.75 94 HIS A O 1
ATOM 768 N N . GLY A 1 95 ? 3.058 4.624 -14.812 1.00 88.69 95 GLY A N 1
ATOM 769 C CA . GLY A 1 95 ? 1.927 5.294 -15.447 1.00 88.69 95 GLY A CA 1
ATOM 770 C C . GLY A 1 95 ? 0.792 5.556 -14.460 1.00 88.69 95 GLY A C 1
ATOM 771 O O . GLY A 1 95 ? 0.245 6.661 -14.441 1.00 88.69 95 GLY A O 1
ATOM 772 N N . ARG A 1 96 ? 0.486 4.592 -13.585 1.00 88.56 96 ARG A N 1
ATOM 773 C CA . ARG A 1 96 ? -0.555 4.773 -12.576 1.00 88.56 96 ARG A CA 1
ATOM 774 C C . ARG A 1 96 ? -0.165 5.782 -11.500 1.00 88.56 96 ARG A C 1
ATOM 776 O O . ARG A 1 96 ? -0.965 6.664 -11.197 1.00 88.56 96 ARG A O 1
ATOM 783 N N . LEU A 1 97 ? 1.060 5.727 -10.983 1.00 86.94 97 LEU A N 1
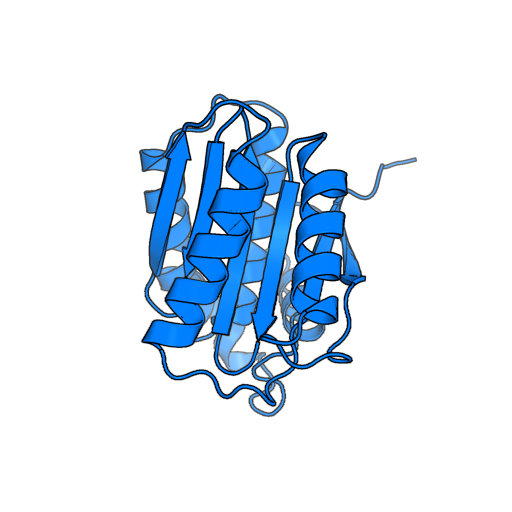ATOM 784 C CA . LEU A 1 97 ? 1.558 6.717 -10.020 1.00 86.94 97 LEU A CA 1
ATOM 785 C C . LEU A 1 97 ? 1.607 8.134 -10.619 1.00 86.94 97 LEU A C 1
ATOM 787 O O . LEU A 1 97 ? 1.365 9.110 -9.911 1.00 86.94 97 LEU A O 1
ATOM 791 N N . CYS A 1 98 ? 1.829 8.267 -11.932 1.00 85.50 98 CYS A N 1
ATOM 792 C CA . CYS A 1 98 ? 1.685 9.538 -12.647 1.00 85.50 98 CYS A CA 1
ATOM 793 C C . CYS A 1 98 ? 0.255 10.074 -12.672 1.00 85.50 98 CYS A C 1
ATOM 795 O O . CYS A 1 98 ? 0.065 11.288 -12.616 1.00 85.50 98 CYS A O 1
ATOM 797 N N . VAL A 1 99 ? -0.745 9.199 -12.768 1.00 86.62 99 VAL A N 1
ATOM 798 C CA . VAL A 1 99 ? -2.156 9.599 -12.705 1.00 86.62 99 VAL A CA 1
ATOM 799 C C . VAL A 1 99 ? -2.539 9.985 -11.278 1.00 86.62 99 VAL A C 1
ATOM 801 O O . VAL A 1 99 ? -3.107 11.059 -11.090 1.00 86.62 99 VAL A O 1
ATOM 804 N N . LEU A 1 100 ? -2.196 9.149 -10.293 1.00 85.81 100 LEU A N 1
ATOM 805 C CA . LEU A 1 100 ? -2.530 9.364 -8.881 1.00 85.81 100 LEU A CA 1
ATOM 806 C C . LEU A 1 100 ? -1.856 10.613 -8.319 1.00 85.81 100 LEU A C 1
ATOM 808 O O . LEU A 1 100 ? -2.532 11.482 -7.783 1.00 85.81 100 LEU A O 1
ATOM 812 N N . GLY A 1 101 ? -0.551 10.765 -8.551 1.00 80.69 101 GLY A N 1
ATOM 813 C CA . GLY A 1 101 ? 0.236 11.892 -8.054 1.00 80.69 101 GLY A CA 1
ATOM 814 C C . GLY A 1 101 ? -0.087 13.243 -8.695 1.00 80.69 101 GLY A C 1
ATOM 815 O O . GLY A 1 101 ? 0.703 14.170 -8.545 1.00 80.69 101 GLY A O 1
ATOM 816 N N . LYS A 1 102 ? -1.176 13.370 -9.467 1.00 82.94 102 LYS A N 1
ATOM 817 C CA . LYS A 1 102 ? -1.762 14.678 -9.813 1.00 82.94 102 LYS A CA 1
ATOM 818 C C . LYS A 1 102 ? -2.444 15.330 -8.608 1.00 82.94 102 LYS A C 1
ATOM 820 O O . LYS A 1 102 ? -2.629 16.540 -8.627 1.00 82.94 102 LYS A O 1
ATOM 825 N N . ASN A 1 103 ? -2.810 14.531 -7.609 1.00 83.81 103 ASN A N 1
ATOM 826 C CA . ASN A 1 103 ? -3.358 14.961 -6.331 1.00 83.81 103 ASN A CA 1
ATOM 827 C C . ASN A 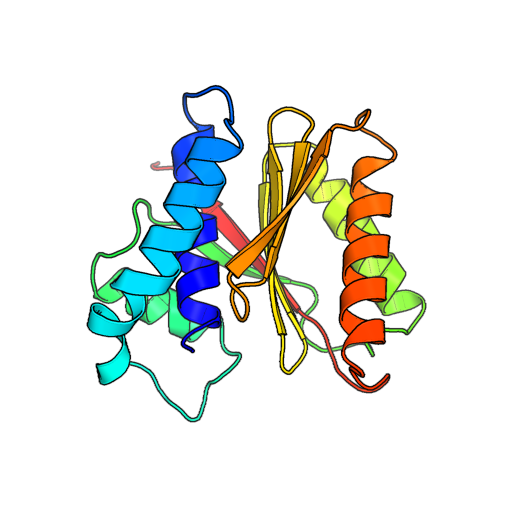1 103 ? -2.634 14.216 -5.200 1.00 83.81 103 ASN A C 1
ATOM 829 O O . ASN A 1 103 ? -1.855 13.291 -5.454 1.00 83.81 103 ASN A O 1
ATOM 833 N N . ASP A 1 104 ? -2.937 14.596 -3.964 1.00 84.56 104 ASP A N 1
ATOM 834 C CA . ASP A 1 104 ? -2.543 13.826 -2.790 1.00 84.56 104 ASP A CA 1
ATOM 835 C C . ASP A 1 104 ? -3.203 12.440 -2.833 1.00 84.56 104 ASP A C 1
ATOM 837 O O . ASP A 1 104 ? -4.384 12.299 -3.168 1.00 84.56 104 ASP A O 1
ATOM 841 N N . PHE A 1 105 ? -2.424 11.400 -2.542 1.00 86.50 105 PHE A N 1
ATOM 842 C CA . PHE A 1 105 ? -2.900 10.020 -2.558 1.00 86.50 105 PHE A CA 1
ATOM 843 C C . PHE A 1 105 ? -2.141 9.156 -1.554 1.00 86.50 105 PHE A C 1
ATOM 845 O O . PHE A 1 105 ? -0.961 9.380 -1.282 1.00 86.50 105 PHE A O 1
ATOM 852 N N . ALA A 1 106 ? -2.809 8.114 -1.070 1.00 89.19 106 ALA A N 1
ATOM 853 C CA . ALA A 1 106 ? -2.181 6.965 -0.439 1.00 89.19 106 ALA A CA 1
ATOM 854 C C . ALA A 1 106 ? -2.705 5.696 -1.122 1.00 89.19 106 ALA A C 1
ATOM 856 O O . ALA A 1 106 ? -3.866 5.625 -1.525 1.00 89.19 106 ALA A O 1
ATOM 857 N N . ALA A 1 107 ? -1.828 4.721 -1.301 1.00 91.25 107 ALA A N 1
ATOM 858 C CA . ALA A 1 107 ? -2.103 3.459 -1.963 1.00 91.25 107 ALA A CA 1
ATOM 859 C C . ALA A 1 107 ? -1.345 2.333 -1.260 1.00 91.25 107 ALA A C 1
ATOM 861 O O . ALA A 1 107 ? -0.321 2.561 -0.610 1.00 91.25 107 ALA A O 1
ATOM 862 N N . ILE A 1 108 ? -1.826 1.106 -1.419 1.00 92.38 108 ILE A N 1
ATOM 863 C CA . ILE A 1 108 ? -1.217 -0.080 -0.824 1.00 92.38 108 ILE A CA 1
ATOM 864 C C . ILE A 1 108 ? -0.624 -0.906 -1.951 1.00 92.38 108 ILE A C 1
ATOM 866 O O . ILE A 1 108 ? -1.336 -1.449 -2.791 1.00 92.38 108 ILE A O 1
ATOM 870 N N . PHE A 1 109 ? 0.697 -0.976 -1.977 1.00 91.19 109 PHE A N 1
ATOM 871 C CA . PHE A 1 109 ? 1.428 -1.821 -2.898 1.00 91.19 109 PHE A CA 1
ATOM 872 C C . PHE A 1 109 ? 1.609 -3.212 -2.292 1.00 91.19 109 PHE A C 1
ATOM 874 O O . PHE A 1 109 ? 2.118 -3.331 -1.176 1.00 91.19 109 PHE A O 1
ATOM 881 N N . SER A 1 110 ? 1.265 -4.254 -3.043 1.00 88.69 110 SER A N 1
ATOM 882 C CA . SER A 1 110 ? 1.425 -5.646 -2.617 1.00 88.69 110 SER A CA 1
ATOM 883 C C . SER A 1 110 ? 2.268 -6.427 -3.616 1.00 88.69 110 SER A C 1
ATOM 885 O O . SER A 1 110 ? 2.049 -6.354 -4.819 1.00 88.69 110 SER A O 1
ATOM 887 N N . SER A 1 111 ? 3.235 -7.191 -3.123 1.00 87.38 111 SER A N 1
ATOM 888 C CA . SER A 1 111 ? 4.024 -8.158 -3.892 1.00 87.38 111 SER A CA 1
ATOM 889 C C . SER A 1 111 ? 4.655 -9.120 -2.912 1.00 87.38 111 SER A C 1
ATOM 891 O O . SER A 1 111 ? 5.498 -8.692 -2.134 1.00 87.38 111 SER A O 1
ATOM 893 N N . GLU A 1 112 ? 4.334 -10.408 -2.966 1.00 83.50 112 GLU A N 1
ATOM 894 C CA . GLU A 1 112 ? 4.778 -11.358 -1.943 1.00 83.50 112 GLU A CA 1
ATOM 895 C C . GLU A 1 112 ? 6.306 -11.320 -1.693 1.00 83.50 112 GLU A C 1
ATOM 897 O O . GLU A 1 112 ? 7.093 -11.362 -2.642 1.00 83.50 112 GLU A O 1
ATOM 902 N N . PRO A 1 113 ? 6.769 -11.247 -0.427 1.00 81.81 113 PRO A N 1
ATOM 903 C CA . PRO A 1 113 ? 6.002 -11.193 0.824 1.00 81.81 113 PRO A CA 1
ATOM 904 C C . PRO A 1 113 ? 5.668 -9.767 1.323 1.00 81.81 113 PRO A C 1
ATOM 906 O O . PRO A 1 113 ? 5.275 -9.591 2.475 1.00 81.81 113 PRO A O 1
ATOM 909 N N . TYR A 1 114 ? 5.856 -8.740 0.504 1.00 85.31 114 TYR A N 1
ATOM 910 C CA . TYR A 1 114 ? 5.753 -7.330 0.865 1.00 85.31 114 TYR A CA 1
ATOM 911 C C . TYR A 1 114 ? 4.356 -6.749 0.701 1.00 85.31 114 TYR A C 1
ATOM 913 O O . TYR A 1 114 ? 3.655 -6.994 -0.280 1.00 85.31 114 TYR A O 1
ATOM 921 N N . ILE A 1 115 ? 4.005 -5.915 1.675 1.00 89.31 115 ILE A N 1
ATOM 922 C CA . ILE A 1 115 ? 2.871 -5.004 1.615 1.00 89.31 115 ILE A CA 1
ATOM 923 C C . ILE A 1 115 ? 3.387 -3.671 2.132 1.00 89.31 115 ILE A C 1
ATOM 925 O O . ILE A 1 115 ? 3.957 -3.610 3.220 1.00 89.31 115 ILE A O 1
ATOM 929 N N . LEU A 1 116 ? 3.267 -2.635 1.316 1.00 91.00 116 LEU A N 1
ATOM 930 C CA . LEU A 1 116 ? 3.838 -1.319 1.564 1.00 91.00 116 LEU A CA 1
ATOM 931 C C . LEU A 1 116 ? 2.743 -0.277 1.378 1.00 91.00 116 LEU A C 1
ATOM 933 O O . LEU A 1 116 ? 1.934 -0.392 0.459 1.00 91.00 116 LEU A O 1
ATOM 937 N N . THR A 1 117 ? 2.741 0.763 2.202 1.00 92.00 117 THR A N 1
ATOM 938 C CA . THR A 1 117 ? 1.899 1.936 1.943 1.00 92.00 117 THR A CA 1
ATOM 939 C C . THR A 1 117 ? 2.743 2.977 1.223 1.00 92.00 117 THR A C 1
ATOM 941 O O . THR A 1 117 ? 3.790 3.378 1.723 1.00 92.00 117 THR A O 1
ATOM 944 N N . ILE A 1 118 ? 2.313 3.402 0.041 1.00 91.44 118 ILE A N 1
ATOM 945 C CA . ILE A 1 118 ? 2.995 4.416 -0.767 1.00 91.44 118 ILE A CA 1
ATOM 946 C C . ILE A 1 118 ? 2.061 5.588 -1.017 1.00 91.44 118 ILE A C 1
ATOM 948 O O . ILE A 1 118 ? 0.848 5.411 -1.117 1.00 91.44 118 ILE A O 1
ATOM 952 N N . GLY A 1 119 ? 2.606 6.786 -1.163 1.00 88.94 119 GLY A N 1
ATOM 953 C CA . GLY A 1 119 ? 1.764 7.933 -1.448 1.00 88.94 119 GLY A CA 1
ATOM 954 C C . GLY A 1 119 ? 2.517 9.223 -1.674 1.00 88.94 119 GLY A C 1
ATOM 955 O O . GLY 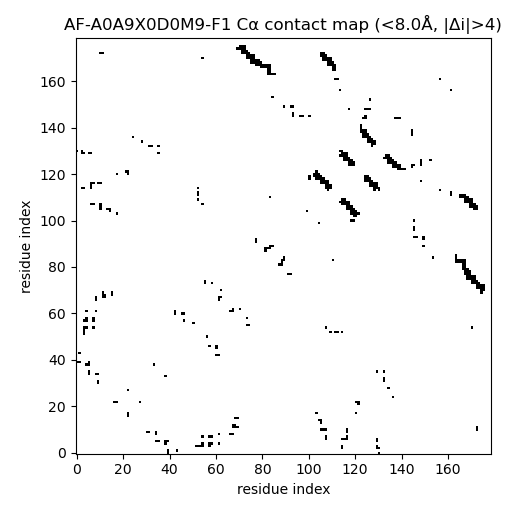A 1 119 ? 3.749 9.267 -1.693 1.00 88.94 119 GLY A O 1
ATOM 956 N N . CYS A 1 120 ? 1.732 10.270 -1.880 1.00 83.94 120 CYS A N 1
ATOM 957 C CA . CYS A 1 120 ? 2.196 11.630 -2.071 1.00 83.94 120 CYS A CA 1
ATOM 958 C C . CYS A 1 120 ? 1.276 12.590 -1.326 1.00 83.94 120 CYS A C 1
ATOM 960 O O . CYS A 1 120 ? 0.056 12.461 -1.416 1.00 83.94 120 CYS A O 1
ATOM 962 N N . THR A 1 121 ? 1.863 13.574 -0.651 1.00 80.31 121 THR A N 1
ATOM 963 C CA . THR A 1 121 ? 1.133 14.687 -0.044 1.00 80.31 121 THR A CA 1
ATOM 964 C C . THR A 1 121 ? 1.976 15.938 0.059 1.00 80.31 121 THR A C 1
ATOM 966 O O . THR A 1 121 ? 3.154 15.856 0.411 1.00 80.31 121 THR A O 1
ATOM 969 N N . GLY A 1 122 ? 1.400 17.095 -0.276 1.00 74.12 122 GLY A N 1
ATOM 970 C CA . GLY A 1 122 ? 2.074 18.387 -0.106 1.00 74.12 122 GLY A CA 1
ATOM 971 C C . GLY A 1 122 ? 3.490 18.417 -0.699 1.00 74.12 122 GLY A C 1
ATOM 972 O O . GLY A 1 122 ? 4.427 18.867 -0.039 1.00 74.12 122 GLY A O 1
ATOM 973 N N . GLU A 1 123 ? 3.644 17.874 -1.912 1.00 73.88 123 GLU A N 1
ATOM 974 C CA . GLU A 1 123 ? 4.923 17.721 -2.633 1.00 73.88 123 GLU A CA 1
ATOM 975 C C . GLU A 1 123 ? 5.951 16.780 -1.974 1.00 73.88 123 GLU A C 1
ATOM 977 O O . GLU A 1 123 ? 7.154 16.863 -2.235 1.00 73.88 123 GLU A O 1
ATOM 982 N N . ARG A 1 124 ? 5.499 15.845 -1.138 1.00 79.19 124 ARG A N 1
ATOM 983 C CA . ARG A 1 124 ? 6.352 14.822 -0.527 1.00 79.19 124 ARG A CA 1
ATOM 984 C C . ARG A 1 124 ? 5.867 13.435 -0.890 1.00 79.19 124 ARG A C 1
ATOM 986 O O . ARG A 1 124 ? 4.710 13.104 -0.648 1.00 79.19 124 ARG A O 1
ATOM 993 N N . ALA A 1 125 ? 6.769 12.617 -1.416 1.00 84.25 125 ALA A N 1
ATOM 994 C CA . ALA A 1 125 ? 6.533 11.190 -1.563 1.00 84.25 125 ALA A CA 1
ATOM 995 C C . ALA A 1 125 ? 6.877 10.470 -0.269 1.00 84.25 125 ALA A C 1
ATOM 997 O O . ALA A 1 125 ? 7.855 10.815 0.395 1.00 84.25 125 ALA A O 1
ATOM 998 N N . PHE A 1 126 ? 6.126 9.421 0.037 1.00 86.62 126 PHE A N 1
ATOM 999 C CA . PHE A 1 126 ? 6.455 8.514 1.123 1.00 86.62 126 PHE A CA 1
ATOM 1000 C C . PHE A 1 126 ? 6.268 7.056 0.707 1.00 86.62 126 PHE A C 1
ATOM 1002 O O . PHE A 1 126 ? 5.410 6.717 -0.113 1.00 86.62 126 PHE A O 1
ATOM 1009 N N . LEU A 1 127 ? 7.078 6.194 1.312 1.00 90.12 127 LEU A N 1
ATOM 1010 C CA . LEU A 1 127 ? 6.945 4.745 1.286 1.00 90.12 127 LEU A CA 1
ATOM 1011 C C . LEU A 1 127 ? 7.114 4.233 2.715 1.00 90.12 127 LEU A C 1
ATOM 1013 O O . LEU A 1 127 ? 8.073 4.580 3.405 1.00 90.12 127 LEU A O 1
ATOM 1017 N N . ILE A 1 128 ? 6.165 3.410 3.146 1.00 90.06 128 ILE A N 1
ATOM 1018 C CA . ILE A 1 128 ? 6.090 2.843 4.488 1.00 90.06 128 ILE A CA 1
ATOM 1019 C C . ILE A 1 128 ? 6.117 1.324 4.363 1.00 90.06 128 ILE A C 1
ATOM 1021 O O . ILE A 1 128 ? 5.195 0.711 3.820 1.00 90.06 128 ILE A O 1
ATOM 1025 N N . ASP A 1 129 ? 7.184 0.724 4.878 1.00 87.81 129 ASP A N 1
ATOM 1026 C CA . ASP A 1 129 ? 7.335 -0.719 5.021 1.00 87.81 129 ASP A CA 1
ATOM 1027 C C . ASP A 1 129 ? 6.688 -1.163 6.331 1.00 87.81 129 ASP A C 1
ATOM 1029 O O . ASP A 1 129 ? 7.242 -0.979 7.413 1.00 87.81 129 ASP A O 1
ATOM 1033 N N . THR A 1 130 ? 5.490 -1.742 6.244 1.00 82.50 130 THR A N 1
ATOM 1034 C CA . THR A 1 130 ? 4.716 -2.155 7.423 1.00 82.50 130 THR A CA 1
ATOM 1035 C C . THR A 1 130 ? 5.204 -3.459 8.045 1.00 82.50 130 THR A C 1
ATOM 1037 O O . THR A 1 130 ? 4.738 -3.825 9.125 1.00 82.50 130 THR A O 1
ATOM 1040 N N . HIS A 1 131 ? 6.160 -4.153 7.415 1.00 78.00 131 HIS A N 1
ATOM 1041 C CA . HIS A 1 131 ? 6.836 -5.297 8.031 1.00 78.00 131 HIS A CA 1
ATOM 1042 C C . HIS A 1 131 ? 7.951 -4.861 8.973 1.00 78.00 131 HIS A C 1
ATOM 1044 O O . HIS A 1 131 ? 8.180 -5.523 9.983 1.00 78.00 131 HIS A O 1
ATOM 1050 N N . THR A 1 132 ? 8.651 -3.775 8.641 1.00 78.44 132 THR A N 1
ATOM 1051 C CA . THR A 1 132 ? 9.781 -3.267 9.434 1.00 78.44 132 THR A CA 1
ATOM 1052 C C . THR A 1 132 ? 9.455 -2.004 10.224 1.00 78.44 132 THR A C 1
ATOM 1054 O O . THR A 1 132 ? 10.244 -1.617 11.080 1.00 78.44 132 THR A O 1
ATOM 1057 N N . GLY A 1 133 ? 8.335 -1.344 9.925 1.00 76.56 133 GLY A N 1
ATOM 1058 C CA . GLY A 1 133 ? 8.029 0.005 10.405 1.00 76.56 133 GLY A CA 1
ATOM 1059 C C . GLY A 1 133 ? 8.911 1.087 9.788 1.00 76.56 133 GLY A C 1
ATOM 1060 O O . GLY A 1 133 ? 8.977 2.197 10.304 1.00 76.56 133 GLY A O 1
ATOM 1061 N N . SER A 1 134 ? 9.619 0.784 8.697 1.00 82.69 134 SER A N 1
ATOM 1062 C CA . SER A 1 134 ? 10.504 1.757 8.061 1.00 82.69 134 SER A CA 1
ATOM 1063 C C . SER A 1 134 ? 9.698 2.748 7.232 1.00 82.69 134 SER A C 1
ATOM 1065 O O . SER A 1 134 ? 8.967 2.361 6.323 1.00 82.69 134 SER A O 1
ATOM 1067 N N . LEU A 1 135 ? 9.884 4.031 7.518 1.00 82.50 135 LEU A N 1
ATOM 1068 C CA . LEU A 1 135 ? 9.343 5.141 6.751 1.00 82.50 135 LEU A CA 1
ATOM 1069 C C . LEU A 1 135 ? 10.478 5.787 5.962 1.00 82.50 135 LEU A C 1
ATOM 1071 O O . LEU A 1 135 ? 11.514 6.134 6.531 1.00 82.50 135 LEU A O 1
ATOM 1075 N N . LEU A 1 136 ? 10.271 5.997 4.668 1.00 81.06 136 LEU A N 1
ATOM 1076 C CA . LEU A 1 136 ? 11.164 6.827 3.876 1.00 81.06 136 LEU A CA 1
ATOM 1077 C C . LEU A 1 136 ? 10.361 7.877 3.104 1.00 81.06 136 LEU A C 1
ATOM 1079 O O . LEU A 1 136 ? 9.306 7.598 2.534 1.00 81.06 136 LEU A O 1
ATOM 1083 N N . VAL A 1 137 ? 10.832 9.121 3.201 1.00 77.56 137 VAL A N 1
ATOM 1084 C CA . VAL A 1 137 ? 10.146 10.325 2.726 1.00 7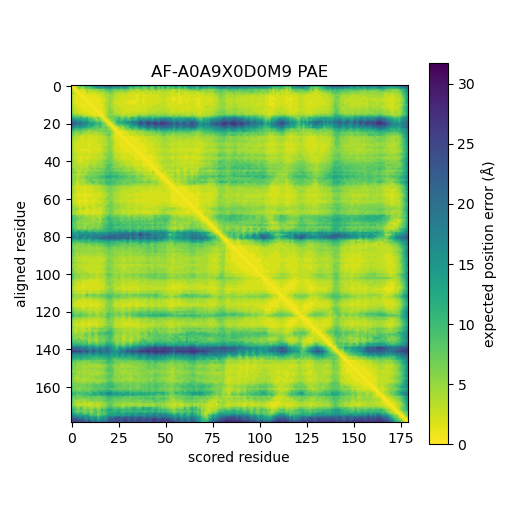7.56 137 VAL A CA 1
ATOM 1085 C C . VAL A 1 137 ? 11.110 11.119 1.865 1.00 77.56 137 VAL A C 1
ATOM 1087 O O . VAL A 1 137 ? 12.230 11.403 2.289 1.00 77.56 137 VAL A O 1
ATOM 1090 N N . GLU A 1 138 ? 10.663 11.511 0.679 1.00 73.69 138 GLU A N 1
ATOM 1091 C CA . GLU A 1 138 ? 11.408 12.394 -0.210 1.00 73.69 138 GLU A CA 1
ATOM 1092 C C . GLU A 1 138 ? 10.661 13.709 -0.388 1.00 73.69 138 GLU A C 1
ATOM 1094 O O . GLU A 1 138 ? 9.455 13.730 -0.646 1.00 73.69 138 GLU A O 1
ATOM 1099 N N . LYS A 1 139 ? 11.395 14.815 -0.277 1.00 65.19 139 LYS A N 1
ATOM 1100 C CA . LYS A 1 139 ? 10.919 16.138 -0.668 1.00 65.19 139 LYS A CA 1
ATOM 1101 C C . LYS A 1 139 ? 11.506 16.433 -2.041 1.00 65.19 139 LYS A C 1
ATOM 1103 O O . LYS A 1 139 ? 12.711 16.650 -2.131 1.00 65.19 139 LYS A O 1
ATOM 1108 N N . ASP A 1 140 ? 10.684 16.432 -3.083 1.00 60.66 140 ASP A N 1
ATOM 1109 C CA . ASP A 1 140 ? 11.180 16.647 -4.440 1.00 60.66 140 ASP A CA 1
ATOM 1110 C C . ASP A 1 140 ? 10.177 17.408 -5.313 1.00 60.66 140 ASP A C 1
ATOM 1112 O O . ASP A 1 140 ? 8.964 17.368 -5.099 1.00 60.66 140 ASP A O 1
ATOM 1116 N N . ASN A 1 141 ? 10.698 18.093 -6.328 1.00 55.97 141 ASN A N 1
ATOM 1117 C CA . ASN A 1 141 ? 9.907 18.819 -7.308 1.00 55.97 141 ASN A CA 1
ATOM 1118 C C . ASN A 1 141 ? 9.011 17.827 -8.072 1.00 55.97 141 ASN A C 1
ATOM 1120 O O . ASN A 1 141 ? 9.456 16.771 -8.522 1.00 55.97 141 ASN A O 1
ATOM 1124 N N . ALA A 1 142 ? 7.739 18.187 -8.251 1.00 57.28 142 ALA A N 1
ATOM 1125 C CA . ALA A 1 142 ? 6.609 17.309 -8.577 1.00 57.28 142 ALA A CA 1
ATOM 1126 C C . ALA A 1 142 ? 6.737 16.335 -9.776 1.00 57.28 142 ALA A C 1
ATOM 1128 O O . ALA A 1 142 ? 5.816 15.550 -9.995 1.00 57.28 142 ALA A O 1
ATOM 1129 N N . HIS A 1 143 ? 7.797 16.359 -10.592 1.00 56.00 143 HIS A N 1
ATOM 1130 C CA . HIS A 1 143 ? 7.967 15.465 -11.748 1.00 56.00 143 HIS A CA 1
ATOM 1131 C C . HIS A 1 143 ? 8.895 14.264 -11.489 1.00 56.00 143 HIS A C 1
ATOM 1133 O O . HIS A 1 143 ? 8.602 13.176 -11.986 1.00 56.00 143 HIS A O 1
ATOM 1139 N N . SER A 1 144 ? 9.968 14.409 -10.704 1.00 67.25 144 SER A N 1
ATOM 1140 C CA . SER A 1 144 ? 10.905 13.310 -10.389 1.00 67.25 144 SER A CA 1
ATOM 1141 C C . SER A 1 144 ? 10.375 12.368 -9.312 1.00 67.25 144 SER A C 1
ATOM 1143 O O . SER A 1 144 ? 10.616 11.167 -9.393 1.00 67.25 144 SER A O 1
ATOM 1145 N N . MET A 1 145 ? 9.536 12.869 -8.408 1.00 71.56 145 MET A N 1
ATOM 1146 C CA . MET A 1 145 ? 8.988 12.124 -7.273 1.00 71.56 145 MET A CA 1
ATOM 1147 C C . MET A 1 145 ? 8.381 10.748 -7.624 1.00 71.56 145 MET A C 1
ATOM 1149 O O . MET A 1 145 ? 8.630 9.757 -6.944 1.00 71.56 145 MET A O 1
ATOM 1153 N N . ARG A 1 146 ? 7.598 10.641 -8.707 1.00 76.38 146 ARG A N 1
ATOM 1154 C CA . ARG A 1 146 ? 6.941 9.369 -9.098 1.00 76.38 146 ARG A CA 1
ATOM 1155 C C . ARG A 1 146 ? 7.943 8.337 -9.593 1.00 76.38 146 ARG A C 1
ATOM 1157 O O . ARG A 1 146 ? 7.777 7.138 -9.372 1.00 76.38 146 ARG A O 1
ATOM 1164 N N . LYS A 1 147 ? 8.980 8.816 -10.277 1.00 79.94 147 LYS A N 1
ATOM 1165 C CA . LYS A 1 147 ? 10.082 7.985 -10.740 1.00 79.94 147 LYS A CA 1
ATOM 1166 C C . LYS A 1 147 ? 10.928 7.542 -9.550 1.00 79.94 147 LYS A C 1
ATOM 1168 O O . LYS A 1 147 ? 11.276 6.367 -9.500 1.00 79.94 147 LYS A O 1
ATOM 1173 N N . SER A 1 148 ? 11.182 8.428 -8.587 1.00 79.38 148 SER A N 1
ATOM 1174 C CA . SER A 1 148 ? 11.882 8.089 -7.347 1.00 79.38 148 SER A CA 1
ATOM 1175 C C . SER A 1 148 ? 11.126 7.043 -6.530 1.00 79.38 148 SER A C 1
ATOM 1177 O O . SER A 1 148 ? 11.716 6.023 -6.192 1.00 79.38 148 SER A O 1
ATOM 1179 N N . LEU A 1 149 ? 9.806 7.196 -6.336 1.00 82.62 149 LEU A N 1
ATOM 1180 C CA . LEU A 1 149 ? 8.962 6.184 -5.679 1.00 82.62 149 LEU A CA 1
ATOM 1181 C C . LEU A 1 149 ? 9.086 4.809 -6.343 1.00 82.62 149 LEU A C 1
ATOM 1183 O O . LEU A 1 149 ? 9.238 3.798 -5.662 1.00 82.62 149 LEU A O 1
ATOM 1187 N N . CYS A 1 150 ? 9.049 4.769 -7.677 1.00 86.44 150 CYS A N 1
ATOM 1188 C CA . CYS A 1 150 ? 9.226 3.528 -8.422 1.00 86.44 150 CYS A CA 1
ATOM 1189 C C . CYS A 1 150 ? 10.623 2.920 -8.221 1.00 86.44 150 CYS A C 1
ATOM 1191 O O . CYS A 1 150 ? 10.743 1.723 -7.973 1.00 86.44 150 CYS A O 1
ATOM 1193 N N . ILE A 1 151 ? 11.677 3.736 -8.332 1.00 84.62 151 ILE A N 1
ATOM 1194 C CA . ILE A 1 151 ? 13.068 3.297 -8.156 1.00 84.62 151 ILE A CA 1
ATOM 1195 C C . ILE A 1 151 ? 13.258 2.723 -6.754 1.00 84.62 151 ILE A C 1
ATOM 1197 O O . ILE A 1 151 ? 13.689 1.581 -6.630 1.00 84.62 151 ILE A O 1
ATOM 1201 N N . TRP A 1 152 ? 12.851 3.462 -5.723 1.00 84.38 152 TRP A N 1
ATOM 1202 C CA . TRP A 1 152 ? 12.939 3.039 -4.328 1.00 84.38 152 TRP A CA 1
ATOM 1203 C C . TRP A 1 152 ? 12.197 1.738 -4.071 1.00 84.38 152 TRP A C 1
ATOM 1205 O O . TRP A 1 152 ? 12.739 0.827 -3.448 1.00 84.38 152 TRP A O 1
ATOM 1215 N N . LEU A 1 153 ? 10.977 1.625 -4.593 1.00 87.44 153 LEU A N 1
ATOM 1216 C CA . LEU A 1 153 ? 10.196 0.406 -4.485 1.00 87.44 153 LEU A CA 1
ATOM 1217 C C . LEU A 1 153 ? 10.949 -0.787 -5.089 1.00 87.44 153 LEU A C 1
ATOM 1219 O O . LEU A 1 153 ? 11.105 -1.816 -4.434 1.00 87.44 153 LEU A O 1
ATOM 1223 N N . TRP A 1 154 ? 11.455 -0.663 -6.317 1.00 87.12 154 TRP A N 1
ATOM 1224 C CA . TRP A 1 154 ? 12.150 -1.768 -6.980 1.00 87.12 154 TRP A CA 1
ATOM 1225 C C . TRP A 1 154 ? 13.496 -2.100 -6.344 1.00 87.12 154 TRP A C 1
ATOM 1227 O O . TRP A 1 154 ? 13.801 -3.283 -6.204 1.00 87.12 154 TRP A O 1
ATOM 1237 N N . GLU A 1 155 ? 14.271 -1.100 -5.925 1.00 85.12 155 GLU A N 1
ATOM 1238 C CA . GLU A 1 155 ? 15.521 -1.290 -5.182 1.00 85.12 155 GLU A CA 1
ATOM 1239 C C . GLU A 1 155 ? 15.261 -2.011 -3.859 1.00 85.12 155 GLU A C 1
ATOM 1241 O O . GLU A 1 155 ? 15.955 -2.977 -3.533 1.00 85.12 155 GLU A O 1
ATOM 1246 N N . ARG A 1 156 ? 14.205 -1.622 -3.132 1.00 84.69 156 ARG A N 1
ATOM 1247 C CA . ARG A 1 156 ? 13.804 -2.283 -1.889 1.00 84.69 156 ARG A CA 1
ATOM 1248 C C . ARG A 1 156 ? 13.459 -3.747 -2.131 1.00 84.69 156 ARG A C 1
ATOM 1250 O O . ARG A 1 156 ? 14.027 -4.615 -1.471 1.00 84.69 156 ARG A O 1
ATOM 1257 N N . LEU A 1 157 ? 12.596 -4.033 -3.104 1.00 87.12 157 LEU A N 1
ATOM 1258 C CA . LEU A 1 157 ? 12.196 -5.401 -3.449 1.00 87.12 157 LEU A CA 1
ATOM 1259 C C . LEU A 1 157 ? 13.388 -6.246 -3.920 1.00 87.12 157 LEU A C 1
ATOM 1261 O O . LEU A 1 157 ? 13.505 -7.416 -3.558 1.00 87.12 157 LEU A O 1
ATOM 1265 N N . GLN A 1 158 ? 14.294 -5.655 -4.705 1.00 86.62 158 GLN A N 1
ATOM 1266 C CA . GLN A 1 158 ? 15.491 -6.336 -5.196 1.00 86.62 158 GLN A CA 1
ATOM 1267 C C . GLN A 1 158 ? 16.467 -6.645 -4.059 1.00 86.62 158 GLN A C 1
ATOM 1269 O O . GLN A 1 158 ? 16.953 -7.770 -3.967 1.00 86.62 158 GLN A O 1
ATOM 1274 N N . SER A 1 159 ? 16.710 -5.683 -3.162 1.00 84.69 159 SER A N 1
ATOM 1275 C CA . SER A 1 159 ? 17.549 -5.880 -1.971 1.00 84.69 159 SER A CA 1
ATOM 1276 C C . SER A 1 159 ? 17.006 -6.974 -1.046 1.00 84.69 159 SER A C 1
ATOM 1278 O O . SER A 1 159 ? 17.769 -7.660 -0.372 1.00 84.69 159 SER A O 1
ATOM 1280 N N . ALA A 1 160 ? 15.686 -7.168 -1.059 1.00 82.88 160 ALA A N 1
ATOM 1281 C CA . ALA A 1 160 ? 14.986 -8.195 -0.307 1.00 82.88 160 ALA A CA 1
ATOM 1282 C C . ALA A 1 160 ? 14.951 -9.575 -0.989 1.00 82.88 160 ALA A C 1
ATOM 1284 O O . ALA A 1 160 ? 14.453 -10.535 -0.402 1.00 82.88 160 ALA A O 1
ATOM 1285 N N . GLY A 1 161 ? 15.452 -9.698 -2.222 1.00 84.38 161 GLY A N 1
ATOM 1286 C CA . GLY A 1 161 ? 15.464 -10.965 -2.953 1.00 84.38 161 GLY A CA 1
ATOM 1287 C C . GLY A 1 161 ? 14.099 -11.398 -3.500 1.00 84.38 161 GLY A C 1
ATOM 1288 O O . GLY A 1 161 ? 13.894 -12.594 -3.726 1.00 84.38 161 GLY A O 1
ATOM 1289 N N . VAL A 1 162 ? 13.168 -10.462 -3.729 1.00 85.25 162 VAL A N 1
ATOM 1290 C CA . VAL A 1 162 ? 11.895 -10.762 -4.405 1.00 85.25 162 VAL A CA 1
ATOM 1291 C C . VAL A 1 162 ? 12.188 -11.340 -5.790 1.00 85.25 162 VAL A C 1
ATOM 1293 O O . VAL A 1 162 ? 13.010 -10.827 -6.550 1.00 85.25 162 VAL A O 1
ATOM 1296 N N . LYS A 1 163 ? 11.543 -12.461 -6.122 1.00 85.12 163 LYS A N 1
ATOM 1297 C CA . LYS A 1 163 ? 11.804 -13.167 -7.381 1.00 85.12 163 LYS A CA 1
ATOM 1298 C C . LYS A 1 163 ? 11.150 -12.433 -8.543 1.00 85.12 163 LYS A C 1
ATOM 1300 O O . LYS A 1 163 ? 10.056 -11.896 -8.408 1.00 85.12 163 LYS A O 1
ATOM 1305 N N . GLN A 1 164 ? 11.765 -12.515 -9.720 1.00 79.12 164 GLN A N 1
ATOM 1306 C CA . GLN A 1 164 ? 11.237 -11.900 -10.939 1.00 79.12 164 GLN A CA 1
ATOM 1307 C C . GLN A 1 164 ? 9.803 -12.333 -11.270 1.00 79.12 164 GLN A C 1
ATOM 1309 O O . GLN A 1 164 ? 9.033 -11.507 -11.741 1.00 79.12 164 GLN A O 1
ATOM 1314 N N . GLY A 1 165 ? 9.452 -13.596 -11.010 1.00 79.38 165 GLY A N 1
ATOM 1315 C CA . GLY A 1 165 ? 8.117 -14.146 -11.272 1.00 79.38 165 GLY A CA 1
ATOM 1316 C C . GLY A 1 165 ? 7.029 -13.731 -10.278 1.00 79.38 165 GLY A C 1
ATOM 1317 O O . GLY A 1 165 ? 5.902 -14.191 -10.406 1.00 79.38 165 GLY A O 1
ATOM 1318 N N . THR A 1 166 ? 7.353 -12.911 -9.278 1.00 83.75 166 THR A N 1
ATOM 1319 C CA . THR A 1 166 ? 6.366 -12.427 -8.305 1.00 83.75 166 THR A CA 1
ATOM 1320 C C . THR A 1 166 ? 5.475 -11.391 -8.983 1.00 83.75 166 THR A C 1
ATOM 1322 O O . THR A 1 166 ? 5.984 -10.494 -9.660 1.00 83.75 166 THR A O 1
ATOM 1325 N N . GLY A 1 167 ? 4.158 -11.525 -8.841 1.00 84.38 167 GLY A N 1
ATOM 1326 C CA . GLY A 1 167 ? 3.224 -10.499 -9.296 1.00 84.38 167 GLY A CA 1
ATOM 1327 C C . GLY A 1 167 ? 3.168 -9.324 -8.319 1.00 84.38 167 GLY A C 1
ATOM 1328 O O . GLY A 1 167 ? 3.658 -9.408 -7.194 1.00 84.38 167 GLY A O 1
ATOM 1329 N N . GLN A 1 168 ? 2.551 -8.235 -8.758 1.00 85.12 168 GLN A N 1
ATOM 1330 C CA . GLN A 1 168 ? 2.292 -7.064 -7.927 1.00 85.12 168 GLN A CA 1
ATOM 1331 C C . GLN A 1 168 ? 0.817 -6.681 -8.001 1.00 85.12 168 GLN A C 1
ATOM 1333 O O . GLN A 1 168 ? 0.168 -7.005 -8.992 1.00 85.12 168 GLN A O 1
ATOM 1338 N N . SER A 1 169 ? 0.329 -5.938 -7.015 1.00 87.00 169 SER A N 1
ATOM 1339 C CA . SER A 1 169 ? -0.921 -5.193 -7.108 1.00 87.00 169 SER A CA 1
ATOM 1340 C C . SER A 1 169 ? -0.845 -3.847 -6.405 1.00 87.00 169 SER A C 1
ATOM 1342 O O . SER A 1 169 ? 0.055 -3.584 -5.599 1.00 87.00 169 SER A O 1
ATOM 1344 N N . LEU A 1 170 ? -1.773 -2.963 -6.761 1.00 88.50 170 LEU A N 1
ATOM 1345 C CA . LEU A 1 170 ? -1.906 -1.639 -6.179 1.00 88.50 170 LEU A CA 1
ATOM 1346 C C . LEU A 1 170 ? -3.356 -1.424 -5.753 1.00 88.50 170 LEU A C 1
ATOM 1348 O O . LEU A 1 170 ? -4.232 -1.222 -6.589 1.00 88.50 170 LEU A O 1
ATOM 1352 N N . SER A 1 171 ? -3.611 -1.437 -4.452 1.00 89.06 171 SER A N 1
ATOM 1353 C CA . SER A 1 171 ? -4.933 -1.144 -3.908 1.00 89.06 171 SER A CA 1
ATOM 1354 C C . SER A 1 171 ? -5.079 0.334 -3.571 1.00 89.06 171 SER A C 1
ATOM 1356 O O . SER A 1 171 ? -4.134 0.973 -3.099 1.00 89.06 171 SER A O 1
ATOM 1358 N N . LEU A 1 172 ? -6.267 0.876 -3.820 1.00 84.81 172 LEU A N 1
ATOM 1359 C CA . LEU A 1 172 ? -6.570 2.293 -3.676 1.00 84.81 172 LEU A CA 1
ATOM 1360 C C . LEU A 1 172 ? -7.795 2.504 -2.796 1.00 84.81 172 LEU A C 1
ATOM 1362 O O . LEU A 1 172 ? -8.795 1.801 -2.932 1.00 84.81 172 LEU A O 1
ATOM 1366 N N . ASP A 1 173 ? -7.701 3.531 -1.956 1.00 78.25 173 ASP A N 1
ATOM 1367 C CA . ASP A 1 173 ? -8.784 4.027 -1.120 1.00 78.25 173 ASP A CA 1
ATOM 1368 C C . ASP A 1 173 ? -9.275 5.362 -1.686 1.00 78.25 173 ASP A C 1
ATOM 1370 O O . ASP A 1 173 ? -8.577 6.378 -1.636 1.00 78.25 173 ASP A O 1
ATOM 1374 N N . THR A 1 174 ? -10.490 5.385 -2.233 1.00 72.56 174 THR A N 1
ATOM 1375 C CA . THR A 1 174 ? -11.154 6.642 -2.610 1.00 72.56 174 THR A CA 1
ATOM 1376 C C . THR A 1 174 ? -12.259 6.964 -1.622 1.00 72.56 174 THR A C 1
ATOM 1378 O O . THR A 1 174 ? -13.147 6.143 -1.408 1.00 72.56 174 THR A O 1
ATOM 1381 N N . LYS A 1 175 ? -12.219 8.152 -0.998 1.00 67.19 175 LYS A N 1
ATOM 1382 C CA . LYS A 1 175 ? -13.285 8.586 -0.079 1.00 67.19 175 LYS A CA 1
ATOM 1383 C C . LYS A 1 175 ? -14.622 8.553 -0.811 1.00 67.19 175 LYS A C 1
ATOM 1385 O O . LYS A 1 175 ? -14.787 9.218 -1.836 1.00 67.19 175 LYS A O 1
ATOM 1390 N N . THR A 1 176 ? -15.578 7.825 -0.245 1.00 60.44 176 THR A N 1
ATOM 1391 C CA . THR A 1 176 ? -16.960 7.841 -0.724 1.00 60.44 176 THR A CA 1
ATOM 1392 C C . THR A 1 176 ? -17.488 9.263 -0.534 1.00 60.44 176 THR A C 1
ATOM 1394 O O . THR A 1 176 ? -17.557 9.745 0.598 1.00 60.44 176 THR A O 1
ATOM 1397 N N . ARG A 1 177 ? -17.826 9.977 -1.615 1.00 46.59 177 ARG A N 1
ATOM 1398 C CA . ARG A 1 177 ? -18.508 11.271 -1.476 1.00 46.59 177 ARG A CA 1
ATOM 1399 C C . ARG A 1 177 ? -19.908 10.998 -0.937 1.00 46.59 177 ARG A C 1
ATOM 1401 O O . ARG A 1 177 ? -20.690 10.325 -1.602 1.00 46.59 177 ARG A O 1
ATOM 1408 N N . SER A 1 178 ? -20.214 11.512 0.250 1.00 41.41 178 SER A N 1
ATOM 1409 C CA . SER A 1 178 ? -21.590 11.599 0.736 1.00 41.41 178 SER A CA 1
ATOM 1410 C C . SER A 1 178 ? -22.400 12.382 -0.301 1.00 41.41 178 SER A C 1
ATOM 1412 O O . SER A 1 178 ? -22.058 13.530 -0.589 1.00 41.41 178 SER A O 1
ATOM 1414 N N . VAL A 1 179 ? -23.398 11.737 -0.906 1.00 34.59 179 VAL A N 1
ATOM 1415 C CA . VAL A 1 179 ? -24.395 12.395 -1.768 1.00 34.59 179 VAL A CA 1
ATOM 1416 C C . VAL A 1 179 ? -25.341 13.213 -0.901 1.00 34.59 179 VAL A C 1
ATOM 1418 O O . VAL A 1 179 ? -25.734 12.690 0.168 1.00 34.59 179 VAL A O 1
#

Foldseek 3Di:
DLLLLLLVQLQLVQVVPLPDDDDDPVVSLVVSVCSLPPVCVQCVVPDDPVCSFPSVSSVVSCVVSVVGPADFPKDKPQPQPAFCPDPVNLVVQLVVLVVQLVAWFWKWKDWPPFIWIWTDDPQKTWIAGSVVSDIDIDRDDSPCRSVVSSVVVVVVCVVVVRDRSIGMMMMGTHGDPDD

Organism: NCBI:txid174260